Protein AF-A0A961I7I6-F1 (afdb_monomer)

Structure (mmCIF, N/CA/C/O backbone):
data_AF-A0A961I7I6-F1
#
_entry.id   AF-A0A961I7I6-F1
#
loop_
_atom_site.group_PDB
_atom_site.id
_atom_site.type_symbol
_atom_site.label_atom_id
_atom_site.label_alt_id
_atom_site.label_comp_id
_atom_site.label_asym_id
_atom_site.label_entity_id
_atom_site.label_seq_id
_atom_site.pdbx_PDB_ins_code
_atom_site.Cartn_x
_atom_site.Cartn_y
_atom_site.Cartn_z
_atom_site.occupancy
_atom_site.B_iso_or_equiv
_atom_site.auth_seq_id
_atom_site.auth_comp_id
_atom_site.auth_asym_id
_atom_site.auth_atom_id
_atom_site.pdbx_PDB_model_num
ATOM 1 N N . MET A 1 1 ? -25.623 10.844 -3.220 1.00 76.62 1 MET A N 1
ATOM 2 C CA . MET A 1 1 ? -25.741 10.276 -4.584 1.00 76.62 1 MET A CA 1
ATOM 3 C C . MET A 1 1 ? -25.526 8.757 -4.630 1.00 76.62 1 MET A C 1
ATOM 5 O O . MET A 1 1 ? -26.454 8.075 -5.029 1.00 76.62 1 MET A O 1
ATOM 9 N N . LEU A 1 2 ? -24.384 8.179 -4.212 1.00 89.00 2 LEU A N 1
ATOM 10 C CA . LEU A 1 2 ? -24.205 6.704 -4.223 1.00 89.00 2 LEU A CA 1
ATOM 11 C C . LEU A 1 2 ? -24.887 5.985 -3.047 1.00 89.00 2 LEU A C 1
ATOM 13 O O . LEU A 1 2 ? -25.567 4.980 -3.246 1.00 89.00 2 LEU A O 1
ATOM 17 N N . ARG A 1 3 ? -24.748 6.526 -1.831 1.00 86.62 3 ARG A N 1
ATOM 18 C CA . ARG A 1 3 ? -25.388 5.972 -0.628 1.00 86.62 3 ARG A CA 1
ATOM 19 C C . ARG A 1 3 ? -26.912 5.931 -0.752 1.00 86.62 3 ARG A C 1
ATOM 21 O O . ARG A 1 3 ? -27.519 4.919 -0.426 1.00 86.62 3 ARG A O 1
ATOM 28 N N . ASP A 1 4 ? -27.501 6.992 -1.300 1.00 92.12 4 ASP A N 1
ATOM 29 C CA . ASP A 1 4 ? -28.951 7.096 -1.533 1.00 92.12 4 ASP A CA 1
ATOM 30 C C . ASP A 1 4 ? -29.439 6.081 -2.580 1.00 92.12 4 ASP A C 1
ATOM 32 O O . ASP A 1 4 ? -30.571 5.616 -2.519 1.00 92.12 4 ASP A O 1
ATOM 36 N N . ALA A 1 5 ? -28.561 5.671 -3.503 1.00 93.12 5 ALA A N 1
ATOM 37 C CA . ALA A 1 5 ? -28.814 4.608 -4.475 1.00 93.12 5 ALA A CA 1
ATOM 38 C C . ALA A 1 5 ? -28.546 3.188 -3.921 1.00 93.12 5 ALA A C 1
ATOM 40 O O . ALA A 1 5 ? -28.560 2.215 -4.680 1.00 93.12 5 ALA A O 1
ATOM 41 N N . GLY A 1 6 ? -28.288 3.056 -2.613 1.00 93.19 6 GLY A N 1
ATOM 42 C CA . GLY A 1 6 ? -28.083 1.780 -1.920 1.00 93.19 6 GLY A CA 1
ATOM 43 C C . GLY A 1 6 ? -26.658 1.227 -1.986 1.00 93.19 6 GLY A C 1
ATOM 44 O O . GLY A 1 6 ? -26.442 0.069 -1.637 1.00 93.19 6 GLY A O 1
ATOM 45 N N . TYR A 1 7 ? -25.682 2.015 -2.440 1.00 93.62 7 TYR A N 1
ATOM 46 C CA . TYR A 1 7 ? -24.281 1.602 -2.454 1.00 93.62 7 TYR A CA 1
ATOM 47 C C . TYR A 1 7 ? -23.595 1.899 -1.118 1.00 93.62 7 TYR A C 1
ATOM 49 O O . TYR A 1 7 ? -23.633 3.018 -0.605 1.00 93.62 7 TYR A O 1
ATOM 57 N N . LEU A 1 8 ? -22.922 0.888 -0.580 1.00 90.69 8 LEU A N 1
ATOM 58 C CA . LEU A 1 8 ? -22.252 0.896 0.710 1.00 90.69 8 LEU A CA 1
ATOM 59 C C . LEU A 1 8 ? -20.732 0.954 0.521 1.00 90.69 8 LEU A C 1
ATOM 61 O O . LEU A 1 8 ? -20.160 0.223 -0.294 1.00 90.69 8 LEU A O 1
ATOM 65 N N . ALA A 1 9 ? -20.080 1.804 1.310 1.00 89.69 9 ALA A N 1
ATOM 66 C CA . ALA A 1 9 ? -18.630 1.857 1.448 1.00 89.69 9 ALA A CA 1
ATOM 67 C C . ALA A 1 9 ? -18.260 2.450 2.821 1.00 89.69 9 ALA A C 1
ATOM 69 O O . ALA A 1 9 ? -18.831 3.475 3.207 1.00 89.69 9 ALA A O 1
ATOM 70 N N . PRO A 1 10 ? -17.324 1.837 3.567 1.00 86.69 10 PRO A N 1
ATOM 71 C CA . PRO A 1 10 ? -16.702 2.474 4.723 1.00 86.69 10 PRO A CA 1
ATOM 72 C C . PRO A 1 10 ? -15.949 3.763 4.339 1.00 86.69 10 PRO A C 1
ATOM 74 O O . PRO A 1 10 ? -15.548 3.910 3.181 1.00 86.69 10 PRO A O 1
ATOM 77 N N . PRO A 1 11 ? -15.704 4.681 5.294 1.00 87.88 11 PRO A N 1
ATOM 78 C CA . PRO A 1 11 ? -14.885 5.868 5.055 1.00 87.88 11 PRO A CA 1
ATOM 79 C C . PRO A 1 11 ? -13.514 5.540 4.447 1.00 87.88 11 PRO A C 1
ATOM 81 O O . PRO A 1 11 ? -12.863 4.573 4.838 1.00 87.88 11 PRO A O 1
ATOM 84 N N . GLY A 1 12 ? -13.082 6.354 3.480 1.00 85.25 12 GLY A N 1
ATOM 85 C CA . GLY A 1 12 ? -11.781 6.227 2.811 1.00 85.25 12 GLY A CA 1
ATOM 86 C C . GLY A 1 12 ? -11.685 5.117 1.760 1.00 85.25 12 GLY A C 1
ATOM 87 O O . GLY A 1 12 ? -10.718 5.083 1.008 1.00 85.25 12 GLY A O 1
ATOM 88 N N . LYS A 1 13 ? -12.689 4.240 1.649 1.00 88.56 13 LYS A N 1
ATOM 89 C CA . LYS A 1 13 ? -12.759 3.245 0.578 1.00 88.56 13 LYS A CA 1
ATOM 90 C C . LYS A 1 13 ? -13.167 3.911 -0.741 1.00 88.56 13 LYS A C 1
ATOM 92 O O . LYS A 1 13 ? -14.112 4.696 -0.785 1.00 88.56 13 LYS A O 1
ATOM 97 N N . ASN A 1 14 ? -12.489 3.559 -1.830 1.00 84.06 14 ASN A N 1
ATOM 98 C CA . ASN A 1 14 ? -12.753 4.101 -3.171 1.00 84.06 14 ASN A CA 1
ATOM 99 C C . ASN A 1 14 ? -13.699 3.230 -4.024 1.00 84.06 14 ASN A C 1
ATOM 101 O O . ASN A 1 14 ? -14.028 3.594 -5.151 1.00 84.06 14 ASN A O 1
ATOM 105 N N . THR A 1 15 ? -14.147 2.093 -3.493 1.00 89.06 15 THR A N 1
ATOM 106 C CA . THR A 1 15 ? -15.037 1.132 -4.155 1.00 89.06 15 THR A CA 1
ATOM 107 C C . THR A 1 15 ? -16.322 0.905 -3.366 1.00 89.06 15 THR A C 1
ATOM 109 O O . THR A 1 15 ? -16.350 0.961 -2.135 1.00 89.06 15 THR A O 1
ATOM 112 N N . TYR A 1 16 ? -17.410 0.636 -4.086 1.00 91.06 16 TYR A N 1
ATOM 113 C CA . TYR A 1 16 ? -18.763 0.613 -3.541 1.00 91.06 16 TYR A CA 1
ATOM 114 C C . TY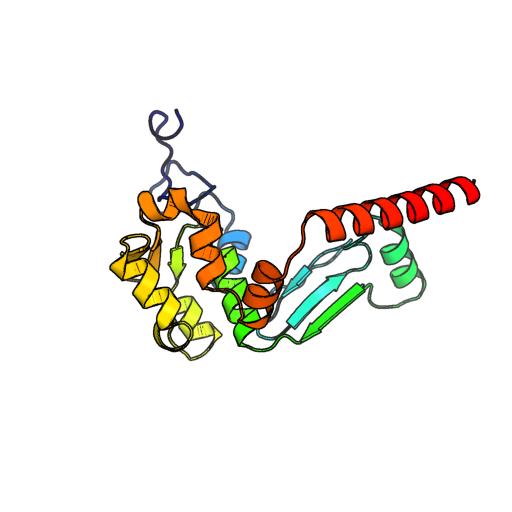R A 1 16 ? -19.498 -0.654 -3.970 1.00 91.06 16 TYR A C 1
ATOM 116 O O . TYR A 1 16 ? -19.406 -1.063 -5.124 1.00 91.06 16 TYR A O 1
ATOM 124 N N . ALA A 1 17 ? -20.279 -1.239 -3.066 1.00 92.69 17 ALA A N 1
ATOM 125 C CA . ALA A 1 17 ? -21.105 -2.407 -3.361 1.00 92.69 17 ALA A CA 1
ATOM 126 C C . ALA A 1 17 ? -22.482 -2.274 -2.707 1.00 92.69 17 ALA A C 1
ATOM 128 O O . ALA A 1 17 ? -22.619 -1.636 -1.669 1.00 92.69 17 ALA A O 1
ATOM 129 N N . ARG A 1 18 ? -23.519 -2.874 -3.300 1.00 93.50 18 ARG A N 1
ATOM 130 C CA . ARG A 1 18 ? -24.865 -2.891 -2.693 1.00 93.50 18 ARG A CA 1
ATOM 131 C C . ARG A 1 18 ? -25.002 -3.944 -1.596 1.00 93.50 18 ARG A C 1
ATOM 133 O O . ARG A 1 18 ? -25.802 -3.786 -0.681 1.00 93.50 18 ARG A O 1
ATOM 140 N N . ARG A 1 19 ? -24.246 -5.039 -1.707 1.00 92.12 19 ARG A N 1
ATOM 141 C CA . ARG A 1 19 ? -24.309 -6.161 -0.772 1.00 92.12 19 ARG A CA 1
ATOM 142 C C . ARG A 1 19 ? -23.445 -5.866 0.463 1.00 92.12 19 ARG A C 1
ATOM 144 O O . ARG A 1 19 ? -22.266 -5.552 0.304 1.00 92.12 19 ARG A O 1
ATOM 151 N N . PRO A 1 20 ? -23.980 -5.999 1.688 1.00 87.00 20 PRO A N 1
ATOM 152 C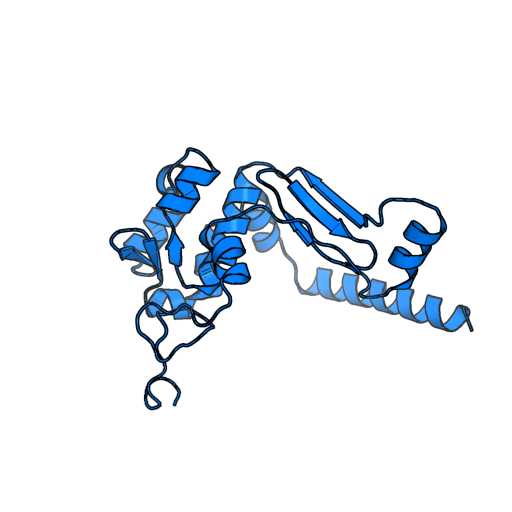 CA . PRO A 1 20 ? -23.170 -5.932 2.900 1.00 87.00 20 PRO A CA 1
ATOM 153 C C . PRO A 1 20 ? -22.038 -6.968 2.883 1.00 87.00 20 PRO A C 1
ATOM 155 O O . PRO A 1 20 ? -22.251 -8.114 2.490 1.00 87.00 20 PRO A O 1
ATOM 158 N N . GLY A 1 21 ? -20.837 -6.560 3.297 1.00 83.38 21 GLY A N 1
ATOM 159 C CA . GLY A 1 21 ? -19.638 -7.410 3.305 1.00 83.38 21 GLY A CA 1
ATOM 160 C C . GLY A 1 21 ? -18.940 -7.561 1.949 1.00 83.38 21 GLY A C 1
ATOM 161 O O . GLY A 1 21 ? -17.813 -8.045 1.904 1.00 83.38 21 GLY A O 1
ATOM 162 N N . ASP A 1 22 ? -19.558 -7.111 0.855 1.00 88.81 22 ASP A N 1
ATOM 163 C CA . ASP A 1 22 ? -18.922 -7.103 -0.458 1.00 88.81 22 ASP A CA 1
ATOM 164 C C . ASP A 1 22 ? -17.919 -5.948 -0.551 1.00 88.81 22 ASP A C 1
ATOM 166 O O . ASP A 1 22 ? -18.186 -4.785 -0.212 1.00 88.81 22 ASP A O 1
ATOM 170 N N . SER A 1 23 ? -16.718 -6.285 -0.999 1.00 87.12 23 SER A N 1
ATOM 171 C CA . SER A 1 23 ? -15.645 -5.325 -1.114 1.00 87.12 23 SER A CA 1
ATOM 172 C C . SER A 1 23 ? -15.774 -4.422 -2.342 1.00 87.12 23 SER A C 1
ATOM 174 O O . SER A 1 23 ? -15.091 -3.406 -2.394 1.00 87.12 23 SER A O 1
ATOM 176 N N . GLY A 1 24 ? -16.679 -4.691 -3.285 1.00 90.12 24 GLY A N 1
ATOM 177 C CA . GLY A 1 24 ? -16.792 -3.921 -4.527 1.00 90.12 24 GLY A CA 1
ATOM 178 C C . GLY A 1 24 ? -15.546 -4.050 -5.407 1.00 90.12 24 GLY A C 1
ATOM 179 O O . GLY A 1 24 ? -15.301 -3.204 -6.265 1.00 90.12 24 GLY A O 1
ATOM 180 N N . THR A 1 25 ? -14.742 -5.088 -5.166 1.00 90.94 25 THR A N 1
ATOM 181 C CA . THR A 1 25 ? -13.529 -5.427 -5.910 1.00 90.94 25 THR A CA 1
ATOM 182 C C . THR A 1 25 ? -13.539 -6.911 -6.252 1.00 90.94 25 THR A C 1
ATOM 184 O O . THR A 1 25 ? -14.273 -7.688 -5.646 1.00 90.94 25 THR A O 1
ATOM 187 N N . SER A 1 26 ? -12.723 -7.320 -7.222 1.00 90.19 26 SER A N 1
ATOM 188 C CA . SER A 1 26 ? -12.515 -8.744 -7.478 1.00 90.19 26 SER A CA 1
ATOM 189 C C . SER A 1 26 ? -11.736 -9.403 -6.338 1.00 90.19 26 SER A C 1
ATOM 191 O O . SER A 1 26 ? -10.893 -8.767 -5.697 1.00 90.19 26 SER A O 1
ATOM 193 N N . ASP A 1 27 ? -11.924 -10.712 -6.165 1.00 89.12 27 ASP A N 1
ATOM 194 C CA . ASP A 1 27 ? -11.153 -11.529 -5.218 1.00 89.12 27 ASP A CA 1
ATOM 195 C C . ASP A 1 27 ? -9.639 -11.355 -5.383 1.00 89.12 27 ASP A C 1
ATOM 197 O O . ASP A 1 27 ? -8.894 -11.370 -4.403 1.00 89.12 27 ASP A O 1
ATOM 201 N N . TYR A 1 28 ? -9.176 -11.159 -6.623 1.00 89.56 28 TYR A N 1
ATOM 202 C CA . TYR A 1 2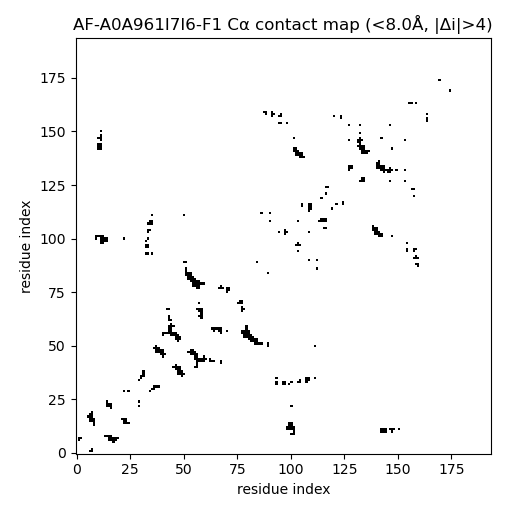8 ? -7.775 -10.872 -6.918 1.00 89.56 28 TYR A CA 1
ATOM 203 C C . TYR A 1 28 ? -7.292 -9.604 -6.204 1.00 89.56 28 TYR A C 1
ATOM 205 O O . TYR A 1 28 ? -6.273 -9.644 -5.512 1.00 89.56 28 TYR A O 1
ATOM 213 N N . ILE A 1 29 ? -8.017 -8.490 -6.348 1.00 88.81 29 ILE A N 1
ATOM 214 C CA . ILE A 1 29 ? -7.645 -7.218 -5.718 1.00 88.81 29 ILE A CA 1
ATOM 215 C C . ILE A 1 29 ? -7.716 -7.353 -4.203 1.00 88.81 29 ILE A C 1
ATOM 217 O O . ILE A 1 29 ? -6.772 -6.965 -3.519 1.00 88.81 29 ILE A O 1
ATOM 221 N N . GLN A 1 30 ? -8.775 -7.972 -3.685 1.00 90.38 30 GLN A N 1
ATOM 222 C CA . GLN A 1 30 ? -8.934 -8.160 -2.251 1.00 90.38 30 GLN A CA 1
ATOM 223 C C . GLN A 1 30 ? -7.789 -8.979 -1.638 1.00 90.38 30 GLN A C 1
ATOM 225 O O . GLN A 1 30 ? -7.154 -8.533 -0.682 1.00 90.38 30 GLN A O 1
ATOM 230 N N . ARG A 1 31 ? -7.452 -10.140 -2.215 1.00 91.19 31 ARG A N 1
ATOM 231 C CA . ARG A 1 31 ? -6.358 -10.996 -1.722 1.00 91.19 31 ARG A CA 1
ATOM 232 C C . ARG A 1 31 ? -4.994 -10.323 -1.857 1.00 91.19 31 ARG A C 1
ATOM 234 O O . ARG A 1 31 ? -4.199 -10.329 -0.919 1.00 91.19 31 ARG A O 1
ATOM 241 N N . ARG A 1 32 ? -4.720 -9.691 -2.999 1.00 89.31 32 ARG A N 1
ATOM 242 C CA . ARG A 1 32 ? -3.452 -8.988 -3.230 1.00 89.31 32 ARG A CA 1
ATOM 243 C C . ARG A 1 32 ? -3.243 -7.845 -2.238 1.00 89.31 32 ARG A C 1
ATOM 245 O O . ARG A 1 32 ? -2.136 -7.674 -1.738 1.00 89.31 32 ARG A O 1
ATOM 252 N N . VAL A 1 33 ? -4.279 -7.042 -2.013 1.00 89.50 33 VAL A N 1
ATOM 253 C CA . VAL A 1 33 ? -4.166 -5.766 -1.303 1.00 89.50 33 VAL A CA 1
ATOM 254 C C . VAL A 1 33 ? -4.377 -5.926 0.199 1.00 89.50 33 VAL A C 1
ATOM 256 O O . VAL A 1 33 ? -3.534 -5.468 0.959 1.00 89.50 33 VAL A O 1
ATOM 259 N N . GLN A 1 34 ? -5.448 -6.600 0.632 1.00 87.38 34 GLN A N 1
ATOM 260 C CA . GLN A 1 34 ? -5.721 -6.789 2.063 1.00 87.38 34 GLN A CA 1
ATOM 261 C C . GLN A 1 34 ? -4.897 -7.925 2.662 1.00 87.38 34 GLN A C 1
ATOM 263 O O . GLN A 1 34 ? -4.394 -7.801 3.772 1.00 87.38 34 GLN A O 1
ATOM 268 N N . LYS A 1 35 ? -4.755 -9.043 1.938 1.00 90.25 35 LYS A N 1
ATOM 269 C CA . LYS A 1 35 ? -4.054 -10.235 2.447 1.00 90.25 35 LYS A CA 1
ATOM 270 C C . LYS A 1 35 ? -2.576 -10.279 2.069 1.00 90.25 35 LYS A C 1
ATOM 272 O O . LYS A 1 35 ? -1.875 -11.215 2.437 1.00 90.25 35 LYS A O 1
ATOM 277 N N . GLY A 1 36 ? -2.091 -9.298 1.303 1.00 88.94 36 GLY A N 1
ATOM 278 C CA . GLY A 1 36 ? -0.695 -9.231 0.875 1.00 88.94 36 GLY A CA 1
ATOM 279 C C . GLY A 1 36 ? -0.224 -10.480 0.121 1.00 88.94 36 GLY A C 1
ATOM 280 O O . GLY A 1 36 ? 0.965 -10.809 0.185 1.00 88.94 36 GLY A O 1
ATOM 281 N N . THR A 1 37 ? -1.135 -11.196 -0.549 1.00 91.56 37 THR A N 1
ATOM 282 C CA . THR A 1 37 ? -0.834 -12.465 -1.223 1.00 91.56 37 THR A CA 1
ATOM 283 C C . THR A 1 37 ? 0.176 -12.253 -2.351 1.00 91.56 37 THR A C 1
ATOM 285 O O . THR A 1 37 ? 0.060 -11.309 -3.136 1.00 91.56 37 THR A O 1
ATOM 288 N N . ALA A 1 38 ? 1.179 -13.131 -2.431 1.00 91.56 38 ALA A N 1
ATOM 289 C CA . ALA A 1 38 ? 2.167 -13.108 -3.504 1.00 91.56 38 ALA A CA 1
ATOM 290 C C . ALA A 1 38 ? 1.521 -13.432 -4.861 1.00 91.56 38 ALA A C 1
ATOM 292 O O . ALA A 1 38 ? 0.591 -14.235 -4.938 1.00 91.56 38 ALA A O 1
ATOM 293 N N . TYR A 1 39 ? 2.018 -12.818 -5.933 1.00 93.25 39 TYR A N 1
ATOM 294 C CA . TYR A 1 39 ? 1.533 -13.064 -7.289 1.00 93.25 39 TYR A CA 1
ATOM 295 C C . TYR A 1 39 ? 2.623 -12.803 -8.333 1.00 93.25 39 TYR A C 1
ATOM 297 O O . TYR A 1 39 ? 3.500 -11.956 -8.143 1.00 93.25 39 TYR A O 1
ATOM 305 N N . LEU A 1 40 ? 2.529 -13.529 -9.447 1.00 94.44 40 LEU A N 1
ATOM 306 C CA . LEU A 1 40 ? 3.377 -13.380 -10.625 1.00 94.44 40 LEU A CA 1
ATOM 307 C C . LEU A 1 40 ? 2.653 -12.525 -11.668 1.00 94.44 40 LEU A C 1
ATOM 309 O O . LEU A 1 40 ? 1.530 -12.844 -12.058 1.00 94.44 40 LEU A O 1
ATOM 313 N N . GLY A 1 41 ? 3.297 -11.450 -12.117 1.00 94.38 41 GLY A N 1
ATOM 314 C CA . GLY A 1 41 ? 2.815 -10.624 -13.219 1.00 94.38 41 GLY A CA 1
ATOM 315 C C . GLY A 1 41 ? 3.464 -11.023 -14.535 1.00 94.38 41 GLY A C 1
ATOM 316 O O . GLY A 1 41 ? 4.688 -11.065 -14.646 1.00 94.38 41 GLY A O 1
ATOM 317 N N . THR A 1 42 ? 2.648 -11.267 -15.554 1.00 94.31 42 THR A N 1
ATOM 318 C CA . THR A 1 42 ? 3.099 -11.579 -16.915 1.00 94.31 42 THR A CA 1
ATOM 319 C C . THR A 1 42 ? 2.613 -10.513 -17.894 1.00 94.31 42 THR A C 1
ATOM 321 O O . THR A 1 42 ? 1.622 -9.828 -17.647 1.00 94.31 42 THR A O 1
ATOM 324 N N . GLY A 1 43 ? 3.336 -10.348 -19.002 1.00 95.00 43 GLY A N 1
ATOM 325 C CA . GLY A 1 43 ? 3.059 -9.311 -19.994 1.00 95.00 43 GLY A CA 1
ATOM 326 C C . GLY A 1 43 ? 3.741 -7.970 -19.712 1.00 95.00 43 GLY A C 1
ATOM 327 O O . GLY A 1 43 ? 4.475 -7.807 -18.730 1.00 95.00 43 GLY A O 1
ATOM 328 N N . LEU A 1 44 ? 3.499 -7.030 -20.627 1.00 95.06 44 LEU A N 1
ATOM 329 C CA . LEU A 1 44 ? 4.079 -5.688 -20.663 1.00 95.06 44 LEU A CA 1
ATOM 330 C C . LEU A 1 44 ? 3.909 -4.956 -19.329 1.00 95.06 44 LEU A C 1
ATOM 332 O O . LEU A 1 44 ? 2.788 -4.719 -18.882 1.00 95.06 44 LEU A O 1
ATOM 336 N N . GLY A 1 45 ? 5.027 -4.572 -18.713 1.00 95.38 45 GLY A N 1
ATOM 337 C CA . GLY A 1 45 ? 5.041 -3.739 -17.513 1.00 95.38 45 GLY A CA 1
ATOM 338 C C . GLY A 1 45 ? 4.375 -4.345 -16.275 1.00 95.38 45 GLY A C 1
ATOM 339 O O . GLY A 1 45 ? 4.146 -3.633 -15.294 1.00 95.38 45 GLY A O 1
ATOM 340 N N . ALA A 1 46 ? 4.033 -5.635 -16.306 1.00 95.88 46 ALA A N 1
ATOM 341 C CA . ALA A 1 46 ? 3.348 -6.292 -15.207 1.00 95.88 46 ALA A CA 1
ATOM 342 C C . ALA A 1 46 ? 4.227 -6.341 -13.950 1.00 95.88 46 ALA A C 1
ATOM 344 O O . ALA A 1 46 ? 5.439 -6.536 -14.022 1.00 95.88 46 ALA A O 1
ATOM 345 N N . GLN A 1 47 ? 3.598 -6.169 -12.787 1.00 94.69 47 GLN A N 1
ATOM 346 C CA . GLN A 1 47 ? 4.270 -6.268 -11.494 1.00 94.69 47 GLN A CA 1
ATOM 347 C C . GLN A 1 47 ? 4.240 -7.710 -10.991 1.00 94.69 47 GLN A C 1
ATOM 349 O O . GLN A 1 47 ? 3.197 -8.353 -11.025 1.00 94.69 47 GLN A O 1
ATOM 354 N N . THR A 1 48 ? 5.345 -8.163 -10.418 1.00 94.69 48 THR A N 1
ATOM 355 C CA . THR A 1 48 ? 5.416 -9.345 -9.557 1.00 94.69 48 THR A CA 1
ATOM 356 C C . THR A 1 48 ? 5.636 -8.897 -8.116 1.00 94.69 48 THR A C 1
ATOM 358 O O . THR A 1 48 ? 6.373 -7.944 -7.853 1.00 94.69 48 THR A O 1
ATOM 361 N N . TYR A 1 49 ? 4.983 -9.563 -7.167 1.00 92.38 49 TYR A N 1
ATOM 362 C CA . TYR A 1 49 ? 5.072 -9.245 -5.743 1.00 92.38 49 TYR A CA 1
ATOM 363 C C . TYR A 1 49 ? 5.240 -10.516 -4.923 1.00 92.38 49 TYR A C 1
ATOM 365 O O . TYR A 1 49 ? 4.462 -11.459 -5.067 1.00 92.38 49 TYR A O 1
ATOM 373 N N . SER A 1 50 ? 6.219 -10.516 -4.024 1.00 90.50 50 SER A N 1
ATOM 374 C CA . SER A 1 50 ? 6.440 -11.591 -3.061 1.00 90.50 50 SER A CA 1
ATOM 375 C C . SER A 1 50 ? 6.430 -11.056 -1.622 1.00 90.50 50 SER A C 1
ATOM 377 O O . SER A 1 50 ? 6.009 -9.930 -1.351 1.00 90.50 50 SER A O 1
ATOM 379 N N . HIS A 1 51 ? 6.879 -11.872 -0.670 1.00 85.31 51 HIS A N 1
ATOM 380 C CA . HIS A 1 51 ? 7.049 -11.452 0.722 1.00 85.31 51 HIS A CA 1
ATOM 381 C C . HIS A 1 51 ? 8.204 -10.463 0.909 1.00 85.31 51 HIS A C 1
ATOM 383 O O . HIS A 1 51 ? 8.149 -9.642 1.820 1.00 85.31 51 HIS A O 1
ATOM 389 N N . THR A 1 52 ? 9.211 -10.499 0.034 1.00 87.06 52 THR A N 1
ATOM 390 C CA . THR A 1 52 ? 10.453 -9.723 0.190 1.00 87.06 52 THR A CA 1
ATOM 391 C C . THR A 1 52 ? 10.882 -8.986 -1.078 1.00 87.06 52 THR A C 1
ATOM 393 O O . THR A 1 52 ? 11.859 -8.238 -1.054 1.00 87.06 52 THR A O 1
ATOM 396 N N . THR A 1 53 ? 10.173 -9.177 -2.193 1.00 92.69 53 THR A N 1
ATOM 397 C CA . THR A 1 53 ? 10.550 -8.601 -3.486 1.00 92.69 53 THR A CA 1
ATOM 398 C C . THR A 1 53 ? 9.383 -7.974 -4.236 1.00 92.69 53 THR A C 1
ATOM 400 O O . THR A 1 53 ? 8.222 -8.380 -4.113 1.00 92.69 53 THR A O 1
ATOM 403 N N . ILE A 1 54 ? 9.720 -6.975 -5.047 1.00 94.06 54 ILE A N 1
ATOM 404 C CA . ILE A 1 54 ? 8.852 -6.391 -6.068 1.00 94.06 54 ILE A CA 1
ATOM 405 C C . ILE A 1 54 ? 9.638 -6.407 -7.368 1.00 94.06 54 ILE A C 1
ATOM 407 O O . ILE A 1 54 ? 10.768 -5.930 -7.399 1.00 94.06 54 ILE A O 1
ATOM 411 N N . ALA A 1 55 ? 9.032 -6.912 -8.430 1.00 95.62 55 ALA A N 1
ATOM 412 C CA . ALA A 1 55 ? 9.601 -6.855 -9.765 1.00 95.62 55 ALA A CA 1
ATOM 413 C C . ALA A 1 55 ? 8.624 -6.214 -10.742 1.00 95.62 55 ALA A C 1
ATOM 415 O O . ALA A 1 55 ? 7.410 -6.278 -10.541 1.00 95.62 55 ALA A O 1
ATOM 416 N N . TYR A 1 56 ? 9.161 -5.616 -11.795 1.00 97.12 56 TYR A N 1
ATOM 417 C CA . TYR A 1 56 ? 8.389 -5.098 -12.913 1.00 97.12 56 TYR A CA 1
ATOM 418 C C . TYR A 1 56 ? 8.970 -5.617 -14.215 1.00 97.12 56 TYR A C 1
ATOM 420 O O . TYR A 1 56 ? 10.181 -5.564 -14.429 1.00 97.12 56 TYR A O 1
ATOM 428 N N . ASN A 1 57 ? 8.093 -6.096 -15.088 1.00 97.62 57 ASN A N 1
ATOM 429 C CA . ASN A 1 57 ? 8.494 -6.523 -16.414 1.00 97.62 57 ASN A CA 1
ATOM 430 C C . ASN A 1 57 ? 8.887 -5.324 -17.282 1.00 97.62 57 ASN A C 1
ATOM 432 O O . ASN A 1 57 ? 8.479 -4.185 -17.030 1.00 97.62 57 ASN A O 1
ATOM 436 N N . ASP A 1 58 ? 9.647 -5.604 -18.336 1.00 97.69 58 ASP A N 1
ATOM 437 C CA . ASP A 1 58 ? 10.023 -4.618 -19.350 1.00 97.69 58 ASP A CA 1
ATOM 438 C C . ASP A 1 58 ? 8.831 -3.782 -19.837 1.00 97.69 58 ASP A C 1
ATOM 440 O O . ASP A 1 58 ? 7.723 -4.295 -20.020 1.00 97.69 58 ASP A O 1
ATOM 444 N N . GLY A 1 59 ? 9.080 -2.484 -20.040 1.00 93.56 59 GLY A N 1
ATOM 445 C CA . GLY A 1 59 ? 8.086 -1.505 -20.486 1.00 93.56 59 GLY A CA 1
ATOM 446 C C . GLY A 1 59 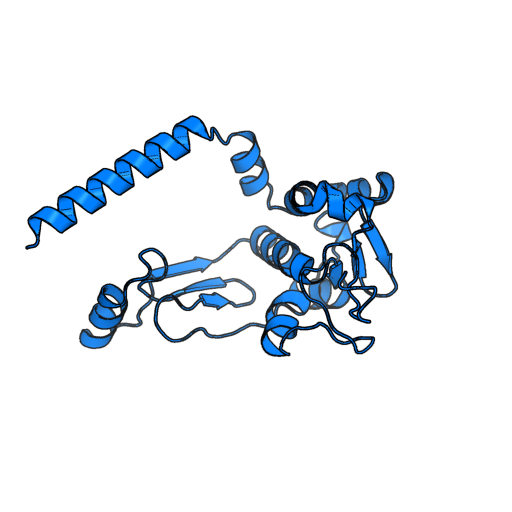? 7.218 -0.920 -19.365 1.00 93.56 59 GLY A C 1
ATOM 447 O O . GLY A 1 59 ? 6.333 -0.110 -19.636 1.00 93.56 59 GLY A O 1
ATOM 448 N N . ALA A 1 60 ? 7.478 -1.260 -18.096 1.00 92.19 60 ALA A N 1
ATOM 449 C CA . ALA A 1 60 ? 6.763 -0.688 -16.955 1.00 92.19 60 ALA A CA 1
ATOM 450 C C . ALA A 1 60 ? 6.950 0.829 -16.820 1.00 92.19 60 ALA A C 1
ATOM 452 O O . ALA A 1 60 ? 5.978 1.519 -16.504 1.00 92.19 60 ALA A O 1
ATOM 453 N N . ALA A 1 61 ? 8.161 1.348 -17.051 1.00 89.19 61 ALA A N 1
ATOM 454 C CA . ALA A 1 61 ? 8.434 2.784 -16.946 1.00 89.19 61 ALA A CA 1
ATOM 455 C C . ALA A 1 61 ? 7.906 3.548 -18.168 1.00 89.19 61 ALA A C 1
ATOM 457 O O . ALA A 1 61 ? 7.138 4.493 -18.019 1.00 89.19 61 ALA A O 1
ATOM 458 N N . GLY A 1 62 ? 8.275 3.099 -19.371 1.00 87.88 62 GLY A N 1
ATOM 459 C CA . GLY A 1 62 ? 7.929 3.777 -20.624 1.00 87.88 62 GLY A CA 1
ATOM 460 C C . GLY A 1 62 ? 6.504 3.534 -21.123 1.00 87.88 62 GLY A C 1
ATOM 461 O O . GLY A 1 62 ? 6.055 4.250 -22.006 1.00 87.88 62 GLY A O 1
ATOM 462 N N . LYS A 1 63 ? 5.790 2.539 -20.577 1.00 90.50 63 LYS A N 1
ATOM 463 C CA . LYS A 1 63 ? 4.472 2.082 -21.061 1.00 90.50 63 LYS A CA 1
ATOM 464 C C . LYS A 1 63 ? 4.480 1.643 -22.535 1.00 90.50 63 LYS A C 1
ATOM 466 O O . LYS A 1 63 ? 3.464 1.739 -23.215 1.00 90.50 63 LYS A O 1
ATOM 471 N N . THR A 1 64 ? 5.612 1.124 -23.008 1.00 92.62 64 THR A N 1
ATOM 472 C CA . THR A 1 64 ? 5.860 0.735 -24.407 1.00 92.62 64 THR A CA 1
ATOM 473 C C . THR A 1 64 ? 6.269 -0.733 -24.524 1.00 92.62 64 THR A C 1
ATOM 475 O O . THR A 1 64 ? 6.953 -1.270 -23.652 1.00 92.62 64 THR A O 1
ATOM 478 N N . ILE A 1 65 ? 5.840 -1.405 -25.598 1.00 95.81 65 ILE A N 1
ATOM 479 C CA . ILE A 1 65 ? 5.989 -2.861 -25.791 1.00 95.81 65 ILE A CA 1
ATOM 480 C C . ILE A 1 65 ? 7.387 -3.256 -26.298 1.00 95.81 65 ILE A C 1
ATOM 482 O O . ILE A 1 65 ? 7.807 -4.406 -26.161 1.00 95.81 65 ILE A O 1
ATOM 486 N N . GLU A 1 66 ? 8.127 -2.314 -26.877 1.00 95.88 66 GLU A N 1
ATOM 487 C CA . GLU A 1 66 ? 9.395 -2.530 -27.572 1.00 95.88 66 GLU A CA 1
ATOM 488 C C . GLU A 1 66 ? 10.478 -3.134 -26.663 1.00 95.88 66 GLU A C 1
ATOM 490 O O . GLU A 1 66 ? 11.088 -4.127 -27.073 1.00 95.88 66 GLU A O 1
ATOM 495 N N . PRO A 1 67 ? 10.720 -2.645 -25.425 1.00 95.38 67 PRO A N 1
ATOM 496 C CA . PRO A 1 67 ? 11.677 -3.276 -24.517 1.00 95.38 67 PRO A CA 1
ATOM 497 C C . PRO A 1 67 ? 11.301 -4.727 -24.199 1.00 95.38 67 PRO A C 1
ATOM 499 O O . PRO A 1 67 ? 12.157 -5.605 -24.257 1.00 95.38 67 PRO A O 1
ATOM 502 N N . TYR A 1 68 ? 10.010 -4.985 -23.971 1.00 96.50 68 TYR A N 1
ATOM 503 C CA . TYR A 1 68 ? 9.489 -6.314 -23.659 1.00 96.50 68 TYR A CA 1
ATOM 504 C C . TYR A 1 68 ? 9.714 -7.289 -24.820 1.00 96.50 68 TYR A C 1
ATOM 506 O O . TYR A 1 68 ? 10.256 -8.378 -24.628 1.00 96.50 68 TYR A O 1
ATOM 514 N N . ARG A 1 69 ? 9.392 -6.872 -26.053 1.00 97.00 69 ARG A N 1
ATOM 515 C CA . ARG A 1 69 ? 9.645 -7.670 -27.267 1.00 97.00 69 ARG A CA 1
ATOM 516 C C . ARG A 1 69 ? 11.130 -7.914 -27.502 1.00 97.00 69 ARG A C 1
ATOM 518 O O . ARG A 1 69 ? 11.490 -9.018 -27.892 1.00 97.00 69 ARG A O 1
ATOM 525 N N . ARG A 1 70 ? 11.998 -6.925 -27.254 1.00 96.88 70 ARG A N 1
ATOM 526 C CA . ARG A 1 70 ? 13.456 -7.104 -27.386 1.00 96.88 70 ARG A CA 1
ATOM 527 C C . ARG A 1 70 ? 14.001 -8.167 -26.439 1.00 96.88 70 ARG A C 1
ATOM 529 O O . ARG A 1 70 ? 14.896 -8.903 -26.840 1.00 96.88 70 ARG A O 1
ATOM 536 N N . SER A 1 71 ? 13.501 -8.237 -25.208 1.00 97.19 71 SER A N 1
ATOM 537 C CA . SER A 1 71 ? 13.911 -9.279 -24.262 1.00 97.19 71 SER A CA 1
ATOM 538 C C . SER A 1 71 ? 13.419 -10.656 -24.697 1.00 97.19 71 SER A C 1
ATOM 540 O O . SER A 1 71 ? 14.226 -11.580 -24.749 1.00 97.19 71 SER A O 1
ATOM 542 N N . LEU A 1 72 ? 12.156 -10.771 -25.124 1.00 96.00 72 LEU A N 1
ATOM 543 C CA . LEU A 1 72 ? 11.612 -12.032 -25.643 1.00 96.00 72 LEU A CA 1
ATOM 544 C C . LEU A 1 72 ? 12.350 -12.534 -26.889 1.00 96.00 72 LEU A C 1
ATOM 546 O O . LEU A 1 72 ? 12.749 -13.688 -26.931 1.00 96.00 72 LEU A O 1
ATOM 550 N N . ASN A 1 73 ? 12.580 -11.666 -27.879 1.00 97.81 73 ASN A N 1
ATOM 551 C CA . ASN A 1 73 ? 13.283 -12.022 -29.118 1.00 97.81 73 ASN A CA 1
ATOM 552 C C . ASN A 1 73 ? 14.745 -12.435 -28.890 1.00 97.81 73 ASN A C 1
ATOM 554 O O . ASN A 1 73 ? 15.377 -12.963 -29.799 1.00 97.81 73 ASN A O 1
ATOM 558 N N . ALA A 1 74 ? 15.295 -12.135 -27.715 1.00 97.81 74 ALA A N 1
ATOM 559 C CA . ALA A 1 74 ? 16.650 -12.490 -27.332 1.00 97.81 74 ALA A CA 1
ATOM 560 C C . ALA A 1 74 ? 16.689 -13.583 -26.250 1.00 97.81 74 ALA A C 1
ATOM 562 O O . ALA A 1 74 ? 17.704 -13.701 -25.563 1.00 97.81 74 ALA A O 1
ATOM 563 N N . ASP A 1 75 ? 15.586 -14.317 -26.060 1.00 97.12 75 ASP A N 1
ATOM 564 C CA . ASP A 1 75 ? 15.433 -15.398 -25.078 1.00 97.12 75 ASP A CA 1
ATOM 565 C C . ASP A 1 75 ? 15.813 -14.994 -23.641 1.00 97.12 75 ASP A C 1
ATOM 567 O O . ASP A 1 75 ? 16.332 -15.784 -22.850 1.00 97.12 75 ASP A O 1
ATOM 571 N N . ARG A 1 76 ? 15.549 -13.733 -23.274 1.00 96.38 76 ARG A N 1
ATOM 572 C CA . ARG A 1 76 ? 15.749 -13.214 -21.917 1.00 96.38 76 ARG A CA 1
ATOM 573 C C . ARG A 1 76 ? 14.421 -13.043 -21.199 1.00 96.38 76 ARG A C 1
ATOM 575 O O . ARG A 1 76 ? 13.410 -12.677 -21.799 1.00 96.38 76 ARG A O 1
ATOM 582 N N . LEU A 1 77 ? 14.452 -13.220 -19.878 1.00 94.94 77 LEU A N 1
ATOM 583 C CA . LEU A 1 77 ? 13.332 -12.836 -19.027 1.00 94.94 77 LEU A CA 1
ATOM 584 C C . LEU A 1 77 ? 13.075 -11.326 -19.201 1.00 94.94 77 LEU A C 1
ATOM 586 O O . LEU A 1 77 ? 14.006 -10.544 -18.993 1.00 94.94 77 LEU A O 1
ATOM 590 N N . PRO A 1 78 ? 11.851 -10.905 -19.564 1.00 95.62 78 PRO A N 1
ATOM 591 C CA . PRO A 1 78 ? 11.547 -9.497 -19.768 1.00 95.62 78 PRO A CA 1
ATOM 592 C C . PRO A 1 78 ? 11.356 -8.793 -18.420 1.00 95.62 78 PRO A C 1
ATOM 594 O O . PRO A 1 78 ? 10.229 -8.622 -17.955 1.00 95.62 78 PRO A O 1
ATOM 597 N N . LEU A 1 79 ? 12.463 -8.423 -17.777 1.00 96.00 79 LEU A N 1
ATOM 598 C CA . LEU A 1 79 ? 12.536 -7.866 -16.427 1.00 96.00 79 LEU A CA 1
ATOM 599 C C . LEU A 1 79 ? 13.221 -6.496 -16.468 1.00 96.00 79 LEU A C 1
ATOM 601 O O . LEU A 1 79 ? 14.400 -6.408 -16.797 1.00 96.00 79 LEU A O 1
ATOM 605 N N . GLN A 1 80 ? 12.486 -5.454 -16.080 1.00 95.12 80 GLN A N 1
ATOM 606 C CA . GLN A 1 80 ? 13.002 -4.089 -15.990 1.00 95.12 80 GLN A CA 1
ATOM 607 C C . GLN A 1 80 ? 13.645 -3.837 -14.626 1.00 95.12 80 GLN A C 1
ATOM 609 O O . GLN A 1 80 ? 14.792 -3.412 -14.536 1.00 95.12 80 GLN A O 1
ATOM 614 N N . ASP A 1 81 ? 12.893 -4.123 -13.563 1.00 94.56 81 ASP A N 1
ATOM 615 C CA . ASP A 1 81 ? 13.274 -3.814 -12.191 1.00 94.56 81 ASP A CA 1
ATOM 616 C C . ASP A 1 81 ? 13.056 -5.031 -11.294 1.00 94.56 81 ASP A C 1
ATOM 618 O O . ASP A 1 81 ? 12.038 -5.720 -11.398 1.00 94.56 81 ASP A O 1
ATOM 622 N N . LEU A 1 82 ? 13.981 -5.253 -10.360 1.00 94.56 82 LEU A N 1
ATOM 623 C CA . LEU A 1 82 ? 13.850 -6.221 -9.276 1.00 94.56 82 LEU A CA 1
ATOM 624 C C . LEU A 1 82 ? 14.394 -5.605 -7.989 1.00 94.56 82 LEU A C 1
ATOM 626 O O . LEU A 1 82 ? 15.598 -5.426 -7.822 1.00 94.56 82 LEU A O 1
ATOM 630 N N . TYR A 1 83 ? 13.492 -5.316 -7.060 1.00 92.56 83 TYR A N 1
ATOM 631 C CA . TYR A 1 83 ? 13.822 -4.771 -5.753 1.00 92.56 83 TYR A CA 1
ATOM 632 C C . TYR A 1 83 ? 13.706 -5.860 -4.699 1.00 92.56 83 TYR A C 1
ATOM 634 O O . TYR A 1 83 ? 12.638 -6.453 -4.527 1.00 92.56 83 TYR A O 1
ATOM 642 N N . HIS A 1 84 ? 14.782 -6.069 -3.947 1.00 93.62 84 HIS A N 1
ATOM 643 C CA . HIS A 1 84 ? 14.706 -6.691 -2.634 1.00 93.62 84 HIS A CA 1
ATOM 644 C C . HIS A 1 84 ? 14.559 -5.578 -1.601 1.00 93.62 84 HIS A C 1
ATOM 646 O O . HIS A 1 84 ? 15.471 -4.772 -1.418 1.00 93.62 84 HIS A O 1
ATOM 652 N N . LEU A 1 85 ? 13.381 -5.478 -0.991 1.00 89.06 85 LEU A N 1
ATOM 653 C CA . LEU A 1 85 ? 13.070 -4.358 -0.112 1.00 89.06 85 LEU A CA 1
ATOM 654 C C . LEU A 1 85 ? 13.273 -4.737 1.355 1.00 89.06 85 LEU A C 1
ATOM 656 O O . LEU A 1 85 ? 12.838 -5.817 1.764 1.00 89.06 85 LEU A O 1
ATOM 660 N N . PRO A 1 86 ? 13.837 -3.830 2.177 1.00 92.69 86 PRO A N 1
ATOM 661 C CA . PRO A 1 86 ? 13.834 -4.011 3.619 1.00 92.69 86 PRO A CA 1
ATOM 662 C C . PRO A 1 86 ? 12.406 -4.203 4.134 1.00 92.69 86 PRO A C 1
ATOM 664 O O . PRO A 1 86 ? 11.457 -3.610 3.611 1.00 92.69 86 PRO A O 1
ATOM 667 N N . GLN A 1 87 ? 12.252 -4.992 5.197 1.00 93.25 87 GLN A N 1
ATOM 668 C CA . GLN A 1 87 ? 10.939 -5.384 5.719 1.00 93.25 87 GLN A CA 1
ATOM 669 C C . GLN A 1 87 ? 10.022 -4.178 5.985 1.00 93.25 87 GLN A C 1
ATOM 671 O O . GLN A 1 87 ? 8.850 -4.214 5.623 1.00 93.25 87 GLN A O 1
ATOM 676 N N . VAL A 1 88 ? 10.559 -3.073 6.520 1.00 94.69 88 VAL A N 1
ATOM 677 C CA . VAL A 1 88 ? 9.794 -1.837 6.773 1.00 94.69 88 VAL A CA 1
ATOM 678 C C . VAL A 1 88 ? 9.188 -1.227 5.509 1.00 94.69 88 VAL A C 1
ATOM 680 O O . VAL A 1 88 ? 8.055 -0.750 5.541 1.00 94.69 88 VAL A O 1
ATOM 683 N N . HIS A 1 89 ? 9.874 -1.307 4.367 1.00 94.12 89 HIS A N 1
ATOM 684 C CA . HIS A 1 89 ? 9.331 -0.843 3.091 1.00 94.12 89 HIS A CA 1
ATOM 685 C C . HIS A 1 89 ? 8.217 -1.765 2.585 1.00 94.12 89 HIS A C 1
ATOM 687 O O . HIS A 1 89 ? 7.221 -1.285 2.043 1.00 94.12 89 HIS A O 1
ATOM 693 N N . MET A 1 90 ? 8.343 -3.078 2.797 1.00 93.94 90 MET A N 1
ATOM 694 C CA . MET A 1 90 ? 7.288 -4.036 2.451 1.00 93.94 90 MET A CA 1
ATOM 695 C C . MET A 1 90 ? 6.042 -3.855 3.323 1.00 93.94 90 MET A C 1
ATOM 697 O O . MET A 1 90 ? 4.932 -3.873 2.788 1.00 93.94 90 MET A O 1
ATOM 701 N N . MET A 1 91 ? 6.227 -3.615 4.626 1.00 95.44 91 MET A N 1
ATOM 702 C CA . MET A 1 91 ? 5.151 -3.261 5.556 1.00 95.44 91 MET A CA 1
ATOM 703 C C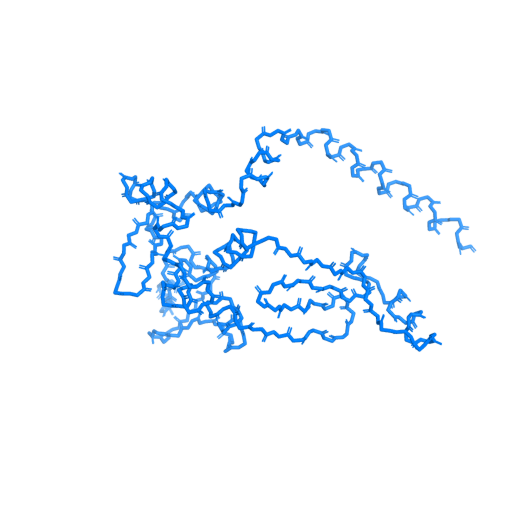 . MET A 1 91 ? 4.448 -1.977 5.112 1.00 95.44 91 MET A C 1
ATOM 705 O O . MET A 1 91 ? 3.239 -1.983 4.895 1.00 95.44 91 MET A O 1
ATOM 709 N N . SER A 1 92 ? 5.220 -0.915 4.862 1.00 94.81 92 SER A N 1
ATOM 710 C CA . SER A 1 92 ? 4.703 0.380 4.397 1.00 94.81 92 SER A CA 1
ATOM 711 C C . SER A 1 92 ? 3.904 0.247 3.100 1.00 94.81 92 SER A C 1
ATOM 713 O O . SER A 1 92 ? 2.819 0.807 2.976 1.00 94.81 92 SER A O 1
ATOM 715 N N . LYS A 1 93 ? 4.404 -0.538 2.133 1.00 92.81 93 LYS A N 1
ATOM 716 C CA . LYS A 1 93 ? 3.693 -0.797 0.875 1.00 92.81 93 LYS A CA 1
ATOM 717 C C . LYS A 1 93 ? 2.367 -1.510 1.118 1.00 92.81 93 LYS A C 1
ATOM 719 O O . LYS A 1 93 ? 1.371 -1.098 0.532 1.00 92.81 93 LYS A O 1
ATOM 724 N N . MET A 1 94 ? 2.353 -2.570 1.934 1.00 93.62 94 MET A N 1
ATOM 725 C CA . MET A 1 94 ? 1.123 -3.305 2.252 1.00 93.62 94 MET A CA 1
ATOM 726 C C . MET A 1 94 ? 0.098 -2.387 2.919 1.00 93.62 94 MET A C 1
ATOM 728 O O . MET A 1 94 ? -1.063 -2.374 2.513 1.00 93.62 94 MET A O 1
ATOM 732 N N . ILE A 1 95 ? 0.535 -1.582 3.888 1.00 95.56 95 ILE A N 1
ATOM 733 C CA . ILE A 1 95 ? -0.327 -0.619 4.573 1.00 95.56 95 ILE A CA 1
ATOM 734 C C . ILE A 1 95 ? -0.894 0.385 3.566 1.00 95.56 95 ILE A C 1
ATOM 736 O O . ILE A 1 95 ? -2.111 0.519 3.473 1.00 95.56 95 ILE A O 1
ATOM 740 N N . ALA A 1 96 ? -0.043 1.011 2.749 1.00 93.75 96 ALA A N 1
ATOM 741 C CA . ALA A 1 96 ? -0.455 2.019 1.774 1.00 93.75 96 ALA A CA 1
ATOM 742 C C . ALA A 1 96 ? -1.529 1.502 0.805 1.00 93.75 96 ALA A C 1
ATOM 744 O O . ALA A 1 96 ? -2.508 2.199 0.544 1.00 93.75 96 ALA A O 1
ATOM 745 N N . VAL A 1 97 ? -1.391 0.269 0.301 1.00 91.69 97 VAL A N 1
ATOM 746 C CA . VAL A 1 97 ? -2.420 -0.309 -0.577 1.00 91.69 97 VAL A CA 1
ATOM 747 C C . VAL A 1 97 ? -3.674 -0.733 0.190 1.00 91.69 97 VAL A C 1
ATOM 749 O O . VAL A 1 97 ? -4.765 -0.621 -0.363 1.00 91.69 97 VAL A O 1
ATOM 752 N N . SER A 1 98 ? -3.566 -1.156 1.456 1.00 92.94 98 SER A N 1
ATOM 753 C CA . SER A 1 98 ? -4.722 -1.562 2.280 1.00 92.94 98 SER A CA 1
ATOM 754 C C . SER A 1 98 ? -5.766 -0.449 2.417 1.00 92.94 98 SER A C 1
ATOM 756 O O . SER A 1 98 ? -6.966 -0.722 2.481 1.00 92.94 98 SER A O 1
ATOM 758 N N . PHE A 1 99 ? -5.344 0.815 2.334 1.00 92.12 99 PHE A N 1
ATOM 759 C CA . PHE A 1 99 ? -6.252 1.961 2.344 1.00 92.12 99 PHE A CA 1
ATOM 760 C C . PHE A 1 99 ? -7.218 2.030 1.151 1.00 92.12 99 PHE A C 1
ATOM 762 O O . PHE A 1 99 ? -8.230 2.715 1.262 1.00 92.12 99 PHE A O 1
ATOM 769 N N . TYR A 1 100 ? -7.043 1.221 0.094 1.00 89.44 100 TYR A N 1
ATOM 770 C CA . TYR A 1 100 ? -8.102 0.992 -0.909 1.00 89.44 100 TYR A CA 1
ATOM 771 C C . TYR A 1 100 ? -9.415 0.529 -0.255 1.00 89.44 100 TYR A C 1
ATOM 773 O O . TYR A 1 100 ? -10.497 0.799 -0.771 1.00 89.44 100 TYR A O 1
ATOM 781 N N . PHE A 1 101 ? -9.318 -0.136 0.900 1.00 91.69 101 PHE A N 1
ATOM 782 C CA . PHE A 1 101 ? -10.427 -0.638 1.709 1.00 91.69 101 PHE A CA 1
ATOM 783 C C . PHE A 1 101 ? -10.694 0.222 2.957 1.00 91.69 101 PHE A C 1
ATOM 785 O O . PHE A 1 101 ? -11.536 -0.135 3.784 1.00 91.69 101 PHE A O 1
ATOM 792 N N . GLY A 1 102 ? -9.980 1.342 3.102 1.00 93.38 102 GLY A N 1
ATOM 793 C CA . GLY A 1 102 ? -10.074 2.264 4.233 1.00 93.38 102 GLY A CA 1
ATOM 794 C C . GLY A 1 102 ? -9.610 1.690 5.576 1.00 93.38 102 GLY A C 1
ATOM 795 O O . GLY A 1 102 ? -9.934 2.257 6.619 1.00 93.38 102 GLY A O 1
ATOM 796 N N . ALA A 1 103 ? -8.911 0.552 5.585 1.00 94.69 103 ALA A N 1
ATOM 797 C CA . ALA A 1 103 ? -8.492 -0.117 6.811 1.00 94.69 103 ALA A CA 1
ATOM 798 C C . ALA A 1 103 ? -7.287 -1.036 6.591 1.00 94.69 103 ALA A C 1
ATOM 800 O O . ALA A 1 103 ? -7.076 -1.531 5.485 1.00 94.69 103 ALA A O 1
ATOM 801 N N . ILE A 1 104 ? -6.543 -1.294 7.664 1.00 96.38 104 ILE A N 1
ATOM 802 C CA . ILE A 1 104 ? -5.435 -2.250 7.718 1.00 96.38 104 ILE A CA 1
ATOM 803 C C . ILE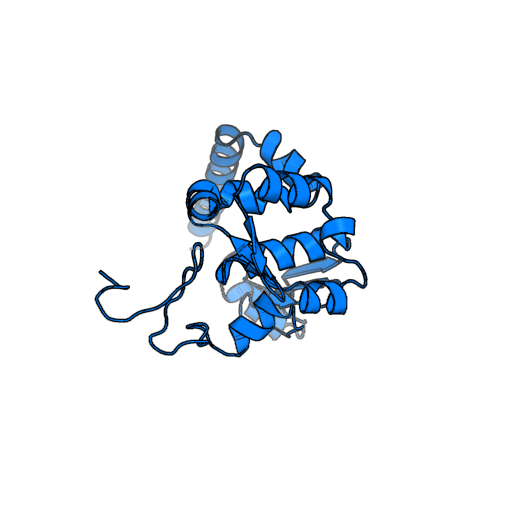 A 1 104 ? -5.937 -3.509 8.425 1.00 96.38 104 ILE A C 1
ATOM 805 O O . ILE A 1 104 ? -6.421 -3.422 9.551 1.00 96.38 104 ILE A O 1
ATOM 809 N N . ASP A 1 105 ? -5.831 -4.663 7.769 1.00 96.06 105 ASP A N 1
ATOM 810 C CA . ASP A 1 105 ? -6.180 -5.970 8.339 1.00 96.06 105 ASP A CA 1
ATOM 811 C C . ASP A 1 105 ? -5.045 -6.458 9.251 1.00 96.06 105 ASP A C 1
ATOM 813 O O . ASP A 1 105 ? -3.932 -6.727 8.788 1.00 96.06 105 ASP A O 1
ATOM 817 N N . LEU A 1 106 ? -5.315 -6.523 10.558 1.00 97.12 106 LEU A N 1
ATOM 818 C CA . LEU A 1 106 ? -4.300 -6.791 11.581 1.00 97.12 106 LEU A CA 1
ATOM 819 C C . LEU A 1 106 ? -3.819 -8.244 11.542 1.00 97.12 106 LEU A C 1
ATOM 821 O O . LEU A 1 106 ? -2.634 -8.510 11.751 1.00 97.12 106 LEU A O 1
ATOM 825 N N . ILE A 1 107 ? -4.724 -9.174 11.225 1.00 96.56 107 ILE A N 1
ATOM 826 C CA . ILE A 1 107 ? -4.417 -10.604 11.119 1.00 96.56 107 ILE A CA 1
ATOM 827 C C . ILE A 1 107 ? -3.501 -10.829 9.920 1.00 96.56 107 ILE A C 1
ATOM 829 O O . ILE A 1 107 ? -2.419 -11.386 10.072 1.00 96.56 107 ILE A O 1
ATOM 833 N N . ALA A 1 108 ? -3.883 -10.323 8.746 1.00 95.62 108 ALA A N 1
ATOM 834 C CA . ALA A 1 108 ? -3.083 -10.466 7.536 1.00 95.62 108 ALA A CA 1
ATOM 835 C C . ALA A 1 108 ? -1.708 -9.795 7.663 1.00 95.62 10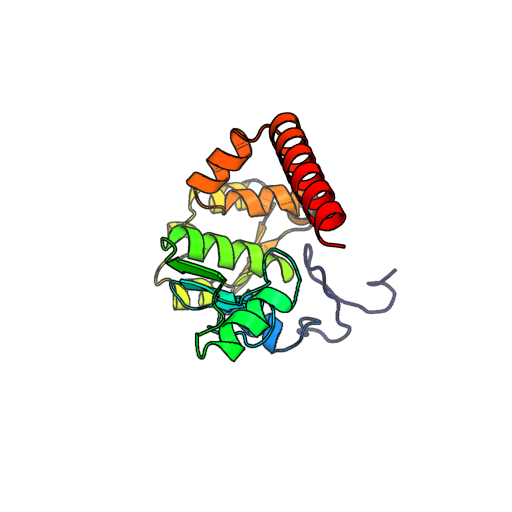8 ALA A C 1
ATOM 837 O O . ALA A 1 108 ? -0.710 -10.312 7.156 1.00 95.62 108 ALA A O 1
ATOM 838 N N . PHE A 1 109 ? -1.641 -8.644 8.340 1.00 96.56 109 PHE A N 1
ATOM 839 C CA . PHE A 1 109 ? -0.374 -7.976 8.618 1.00 96.56 109 PHE A CA 1
ATOM 840 C C . PHE A 1 109 ? 0.537 -8.858 9.482 1.00 96.56 109 PHE A C 1
ATOM 842 O O . PHE A 1 109 ? 1.697 -9.085 9.128 1.00 96.56 109 PHE A O 1
ATOM 849 N N . TYR A 1 110 ? 0.002 -9.402 10.579 1.00 96.50 110 TYR A N 1
ATOM 850 C CA . TYR A 1 110 ? 0.755 -10.277 11.470 1.00 96.50 110 TYR A CA 1
ATOM 851 C C . TYR A 1 110 ? 1.192 -11.572 10.776 1.00 96.50 110 TYR A C 1
ATOM 853 O O . TYR A 1 110 ? 2.366 -11.927 10.846 1.00 96.50 110 TYR A O 1
ATOM 861 N N . GLU A 1 111 ? 0.294 -12.240 10.048 1.00 94.88 111 GLU A N 1
ATOM 862 C CA . GLU A 1 111 ? 0.601 -13.458 9.285 1.00 94.88 111 GLU A CA 1
ATOM 863 C C . GLU A 1 111 ? 1.744 -13.240 8.287 1.00 94.88 111 GLU A C 1
ATOM 865 O O . GLU A 1 111 ? 2.594 -14.111 8.106 1.00 94.88 111 GLU A O 1
ATOM 870 N N . LYS A 1 112 ? 1.797 -12.063 7.653 1.00 93.12 112 LYS A N 1
ATOM 871 C CA . LYS A 1 112 ? 2.818 -11.752 6.652 1.00 93.12 112 LYS A CA 1
ATOM 872 C C . LYS A 1 112 ? 4.174 -11.389 7.256 1.00 93.12 112 LYS A C 1
ATOM 874 O O . LYS A 1 112 ? 5.201 -11.726 6.664 1.00 93.12 112 LYS A O 1
ATOM 879 N N . PHE A 1 113 ? 4.198 -10.651 8.367 1.00 94.38 113 PHE A N 1
ATOM 880 C CA . PHE A 1 113 ? 5.429 -10.040 8.886 1.00 94.38 113 PHE A CA 1
ATOM 881 C C . PHE A 1 113 ? 5.906 -10.594 10.233 1.00 94.38 113 PHE A C 1
ATOM 883 O O . PHE A 1 113 ? 7.040 -10.313 10.621 1.00 94.38 113 PHE A O 1
ATOM 890 N N . GLY A 1 114 ? 5.083 -11.368 10.944 1.00 96.25 114 GLY A N 1
ATOM 891 C CA . GLY A 1 114 ? 5.402 -11.927 12.262 1.00 96.25 114 GLY A CA 1
ATOM 892 C C . GLY A 1 114 ? 5.492 -10.888 13.388 1.00 96.25 114 GLY A C 1
ATOM 893 O O . GLY A 1 114 ? 5.989 -11.188 14.472 1.00 96.25 114 GLY A O 1
ATOM 894 N N . ILE A 1 115 ? 5.035 -9.659 13.142 1.00 97.50 115 ILE A N 1
ATOM 895 C CA . ILE A 1 115 ? 5.038 -8.539 14.086 1.00 97.50 115 ILE A CA 1
ATOM 896 C C . ILE A 1 115 ? 3.696 -7.815 14.012 1.00 97.50 115 ILE A C 1
ATOM 898 O O . ILE A 1 115 ? 3.080 -7.748 12.950 1.00 97.50 115 ILE A O 1
ATOM 902 N N . THR A 1 116 ? 3.217 -7.304 15.145 1.00 97.88 116 THR A N 1
ATOM 903 C CA . THR A 1 116 ? 1.957 -6.554 15.182 1.00 97.88 116 THR A CA 1
ATOM 904 C C . THR A 1 116 ? 2.146 -5.140 14.635 1.00 97.88 116 THR A C 1
ATOM 906 O O . THR A 1 116 ? 3.260 -4.600 14.641 1.00 97.88 116 THR A O 1
ATOM 909 N N . LEU A 1 117 ? 1.057 -4.528 14.169 1.00 97.62 117 LEU A N 1
ATOM 910 C CA . LEU A 1 117 ? 1.081 -3.182 13.599 1.00 97.62 117 LEU A CA 1
ATOM 911 C C . LEU A 1 117 ? 1.565 -2.146 14.625 1.00 97.62 117 LEU A C 1
ATOM 913 O O . LEU A 1 117 ? 2.381 -1.288 14.305 1.00 97.62 117 LEU A O 1
ATOM 917 N N . GLU A 1 118 ? 1.123 -2.279 15.873 1.00 97.56 118 GLU A N 1
ATOM 918 C CA . GLU A 1 118 ? 1.460 -1.408 17.001 1.00 97.56 118 GLU A CA 1
ATOM 919 C C . GLU A 1 118 ? 2.943 -1.480 17.348 1.00 97.56 118 GLU A C 1
ATOM 921 O O . GLU A 1 118 ? 3.544 -0.470 17.700 1.00 97.56 118 GLU A O 1
ATOM 926 N N . ARG A 1 119 ? 3.560 -2.662 17.234 1.00 98.12 119 ARG A N 1
ATOM 927 C CA . ARG A 1 119 ? 5.003 -2.815 17.457 1.00 98.12 119 ARG A CA 1
ATOM 928 C C . ARG A 1 119 ? 5.826 -2.279 16.291 1.00 98.12 119 ARG A C 1
ATOM 930 O O . ARG A 1 119 ? 6.908 -1.753 16.518 1.00 98.12 119 ARG A O 1
ATOM 937 N N . ALA A 1 120 ? 5.344 -2.431 15.059 1.00 97.62 120 ALA A N 1
ATOM 938 C CA . ALA A 1 120 ? 6.054 -1.964 13.871 1.00 97.62 120 ALA A CA 1
ATOM 939 C C . ALA A 1 120 ? 5.940 -0.441 13.658 1.00 97.62 120 ALA A C 1
ATOM 941 O O . ALA A 1 120 ? 6.881 0.171 13.157 1.00 97.62 120 ALA A O 1
ATOM 942 N N . PHE A 1 121 ? 4.812 0.167 14.041 1.00 97.94 121 PHE A N 1
ATOM 943 C CA . PHE A 1 121 ? 4.478 1.572 13.775 1.00 97.94 121 PHE A CA 1
ATOM 944 C C . PHE A 1 121 ? 3.871 2.272 15.002 1.00 97.94 121 PHE A C 1
ATOM 946 O O . PHE A 1 121 ? 2.868 2.974 14.884 1.00 97.94 121 PHE A O 1
ATOM 953 N N . THR A 1 122 ? 4.477 2.099 16.181 1.00 97.81 122 THR A N 1
ATOM 954 C CA . THR A 1 122 ? 3.955 2.592 17.472 1.00 97.81 122 THR A CA 1
ATOM 955 C C . THR A 1 122 ? 3.499 4.047 17.417 1.00 97.81 122 THR A C 1
ATOM 957 O O . THR A 1 122 ? 2.323 4.334 17.621 1.00 97.81 122 THR A O 1
ATOM 960 N N . THR A 1 123 ? 4.397 4.956 17.033 1.00 97.69 123 THR A N 1
ATOM 961 C CA . THR A 1 123 ? 4.110 6.396 16.991 1.00 97.69 123 THR A CA 1
ATOM 962 C C . THR A 1 123 ? 2.980 6.743 16.023 1.00 97.69 123 THR A C 1
ATOM 964 O O . THR A 1 123 ? 2.149 7.595 16.326 1.00 97.69 123 THR A O 1
ATOM 967 N N . ALA A 1 124 ? 2.917 6.082 14.862 1.00 98.12 124 ALA A N 1
ATOM 968 C CA . ALA A 1 124 ? 1.864 6.335 13.882 1.00 98.12 124 ALA A CA 1
ATOM 969 C C . ALA A 1 124 ? 0.501 5.853 14.395 1.00 98.12 124 ALA A C 1
ATOM 971 O O . ALA A 1 124 ? -0.478 6.589 14.294 1.00 98.12 124 ALA A O 1
ATOM 972 N N . VAL A 1 125 ? 0.448 4.651 14.981 1.00 98.50 125 VAL A N 1
ATOM 973 C CA . VAL A 1 125 ? -0.774 4.076 15.559 1.00 98.50 125 VAL A CA 1
ATOM 974 C C . VAL A 1 125 ? -1.300 4.943 16.704 1.00 98.50 125 VAL A C 1
ATOM 976 O O . VAL A 1 125 ? -2.471 5.316 16.700 1.00 98.50 125 VAL A O 1
ATOM 979 N N . GLU A 1 126 ? -0.442 5.323 17.650 1.00 98.56 126 GLU A N 1
ATOM 980 C CA . GLU A 1 126 ? -0.824 6.209 18.757 1.00 98.56 126 GLU A CA 1
ATOM 981 C C . GLU A 1 126 ? -1.365 7.543 18.239 1.00 98.56 126 GLU A C 1
ATOM 983 O O . GLU A 1 126 ? -2.412 8.010 18.687 1.00 98.56 126 GLU A O 1
ATOM 988 N N . TYR A 1 127 ? -0.693 8.137 17.249 1.00 98.62 127 TYR A N 1
ATOM 989 C CA . TYR A 1 127 ? -1.118 9.404 16.670 1.00 98.62 127 TYR A CA 1
ATOM 990 C C . TYR A 1 127 ? -2.510 9.313 16.037 1.00 98.62 127 TYR A C 1
ATOM 992 O O . TYR A 1 127 ? -3.359 10.165 16.311 1.00 98.62 127 TYR A O 1
ATOM 1000 N N . VAL A 1 128 ? -2.774 8.299 15.204 1.00 98.56 128 VAL A N 1
ATOM 1001 C CA . VAL A 1 128 ? -4.070 8.191 14.513 1.00 98.56 128 VAL A CA 1
ATOM 1002 C C . VAL A 1 128 ? -5.222 7.886 15.466 1.00 98.56 128 VAL A C 1
ATOM 1004 O O . VAL A 1 128 ? -6.335 8.341 15.205 1.00 98.56 128 VAL A O 1
ATOM 1007 N N . LEU A 1 129 ? -4.970 7.170 16.565 1.00 98.62 129 LEU A N 1
ATOM 1008 C CA . LEU A 1 129 ? -5.977 6.879 17.588 1.00 98.62 129 LEU A CA 1
ATOM 1009 C C . LEU A 1 129 ? -6.266 8.115 18.448 1.00 98.62 129 LEU A C 1
ATOM 1011 O O . LEU A 1 129 ? -7.421 8.512 18.578 1.00 98.62 129 LEU A O 1
ATOM 1015 N N . ASN A 1 130 ? -5.223 8.777 18.960 1.00 98.50 130 ASN A N 1
ATOM 1016 C CA . ASN A 1 130 ? -5.361 9.964 19.814 1.00 98.50 130 ASN A CA 1
ATOM 1017 C C . ASN A 1 130 ? -6.018 11.146 19.088 1.00 98.50 130 ASN A C 1
ATOM 1019 O O . ASN A 1 130 ? -6.649 11.990 19.719 1.00 98.50 130 ASN A O 1
ATOM 1023 N N . ASN A 1 131 ? -5.872 11.213 17.763 1.00 98.38 131 ASN A N 1
ATOM 1024 C CA . ASN A 1 131 ? -6.477 12.252 16.930 1.00 98.38 131 ASN A CA 1
ATOM 1025 C C . ASN A 1 131 ? -7.774 11.799 16.239 1.00 98.38 131 ASN A C 1
ATOM 1027 O O . ASN A 1 131 ? -8.259 12.502 15.351 1.00 98.38 131 ASN A O 1
ATOM 1031 N N . GLU A 1 132 ? -8.322 10.636 16.610 1.00 98.19 132 GLU A N 1
ATOM 1032 C CA . GLU A 1 132 ? -9.574 10.088 16.067 1.00 98.19 132 GLU A CA 1
ATOM 1033 C C . GLU A 1 132 ? -9.577 9.977 14.530 1.00 98.19 132 GLU A C 1
ATOM 1035 O O . GLU A 1 132 ? -10.613 10.093 13.870 1.00 98.19 132 GLU A O 1
ATOM 1040 N N . LEU A 1 133 ? -8.403 9.779 13.928 1.00 98.38 133 LEU A N 1
ATOM 1041 C CA . LEU A 1 133 ? -8.239 9.573 12.488 1.00 98.38 133 LEU A CA 1
ATOM 1042 C C . LEU A 1 133 ? -8.516 8.114 12.123 1.00 98.38 133 LEU A C 1
ATOM 1044 O O . LEU A 1 133 ? -9.022 7.816 11.040 1.00 98.38 133 LEU A O 1
ATOM 1048 N N . MET A 1 134 ? -8.220 7.197 13.041 1.00 98.44 134 MET A N 1
ATOM 1049 C CA . MET A 1 134 ? -8.536 5.782 12.913 1.00 98.44 134 MET A CA 1
ATOM 1050 C C . MET A 1 134 ? -9.095 5.236 14.228 1.00 98.44 134 MET A C 1
ATOM 1052 O O . MET A 1 134 ? -8.929 5.843 15.281 1.00 98.44 134 MET A O 1
ATOM 1056 N N . HIS A 1 135 ? -9.768 4.094 14.161 1.00 98.06 135 HIS A N 1
ATOM 1057 C CA . HIS A 1 135 ? -10.244 3.339 15.319 1.00 98.06 135 HIS A CA 1
ATOM 1058 C C . HIS A 1 135 ? -10.067 1.844 15.062 1.00 98.06 135 HIS A C 1
ATOM 1060 O O . HIS A 1 135 ? -9.993 1.418 13.906 1.00 98.06 135 HIS A O 1
ATOM 1066 N N . TYR A 1 136 ? -10.015 1.056 16.130 1.00 97.94 136 TYR A N 1
ATOM 1067 C CA . TYR A 1 136 ? -10.067 -0.394 16.013 1.00 97.94 136 TYR A CA 1
ATOM 1068 C C . TYR A 1 136 ? -11.507 -0.876 15.837 1.00 97.94 136 TYR A C 1
ATOM 1070 O O . TYR A 1 136 ? -12.409 -0.433 16.549 1.00 97.94 136 TYR A O 1
ATOM 1078 N N . ASP A 1 137 ? -11.693 -1.796 14.896 1.00 90.69 137 ASP A N 1
ATOM 1079 C CA . ASP A 1 137 ? -12.770 -2.784 14.940 1.00 90.69 137 ASP A CA 1
ATOM 1080 C C . ASP A 1 137 ? -12.175 -4.163 15.291 1.00 90.69 137 ASP A C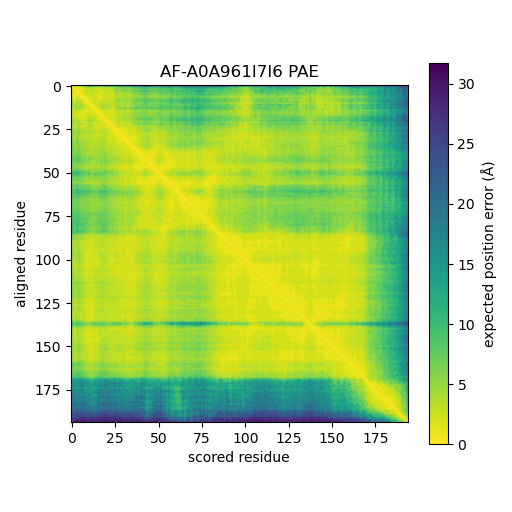 1
ATOM 1082 O O . ASP A 1 137 ? -10.991 -4.253 15.618 1.00 90.69 137 ASP A O 1
ATOM 1086 N N . ASP A 1 138 ? -12.976 -5.233 15.251 1.00 87.19 138 ASP A N 1
ATOM 1087 C CA . ASP A 1 138 ? -12.558 -6.569 15.706 1.00 87.19 138 ASP A CA 1
ATOM 1088 C C . ASP A 1 138 ? -11.257 -7.075 15.062 1.00 87.19 138 ASP A C 1
ATOM 1090 O O . ASP A 1 138 ? -10.479 -7.773 15.711 1.00 87.19 138 ASP A O 1
ATOM 1094 N N . VAL A 1 139 ? -11.014 -6.759 13.783 1.00 94.12 139 VAL A N 1
ATOM 1095 C CA . VAL A 1 139 ? -9.858 -7.299 13.039 1.00 94.12 139 VAL A CA 1
ATOM 1096 C C . VAL A 1 139 ? -9.083 -6.245 12.247 1.00 94.12 139 VAL A C 1
ATOM 1098 O O . VAL A 1 139 ? -8.105 -6.583 11.572 1.00 94.12 139 VAL A O 1
ATOM 1101 N N . HIS A 1 140 ? -9.476 -4.971 12.323 1.00 96.12 140 HIS A N 1
ATOM 1102 C CA . HIS A 1 140 ? -8.843 -3.897 11.565 1.00 96.12 140 HIS A CA 1
ATOM 1103 C C . HIS A 1 140 ? -8.538 -2.648 12.391 1.00 96.12 140 HIS A C 1
ATOM 1105 O O . HIS A 1 140 ? -9.288 -2.265 13.285 1.00 96.12 140 HIS A O 1
ATOM 1111 N N . LEU A 1 141 ? -7.505 -1.919 11.959 1.00 97.94 141 LEU A N 1
ATOM 1112 C CA . LEU A 1 141 ? -7.377 -0.483 12.214 1.00 97.94 141 LEU A CA 1
ATOM 1113 C C . LEU A 1 141 ? -8.003 0.279 11.036 1.00 97.94 141 LEU A C 1
ATOM 1115 O O . LEU A 1 141 ? -7.518 0.190 9.905 1.00 97.94 141 LEU A O 1
ATOM 1119 N N . ARG A 1 142 ? -9.092 1.015 11.274 1.00 96.62 142 ARG A N 1
ATOM 1120 C CA . ARG A 1 142 ? -9.968 1.582 10.236 1.00 96.62 142 ARG A CA 1
ATOM 1121 C C . ARG A 1 142 ? -10.039 3.101 10.280 1.00 96.62 142 ARG A C 1
ATOM 1123 O O . ARG A 1 142 ? -10.156 3.688 11.351 1.00 96.62 142 ARG A O 1
ATOM 1130 N N . LEU A 1 143 ? -10.072 3.732 9.106 1.00 97.12 143 LEU A N 1
ATOM 1131 C CA . LEU A 1 143 ? -10.326 5.166 8.969 1.00 97.12 143 LEU A CA 1
ATOM 1132 C C . LEU A 1 143 ? -11.678 5.571 9.563 1.00 97.12 143 LEU A C 1
ATOM 1134 O O . LEU A 1 143 ? -12.724 4.984 9.275 1.00 97.12 143 LEU A O 1
ATOM 1138 N N . THR A 1 144 ? -11.664 6.650 10.337 1.00 97.19 144 THR A N 1
ATOM 1139 C CA . THR A 1 144 ? -12.880 7.405 10.643 1.00 97.19 144 THR A CA 1
ATOM 1140 C C . THR A 1 144 ? -13.234 8.314 9.462 1.00 97.19 144 THR A C 1
ATOM 1142 O O . THR A 1 144 ? -12.478 8.455 8.497 1.00 97.19 144 THR A O 1
ATOM 1145 N N . ARG A 1 145 ? -14.386 8.991 9.531 1.00 95.12 145 ARG A N 1
ATOM 1146 C CA . ARG A 1 145 ? -14.723 10.038 8.554 1.00 95.12 145 ARG A CA 1
ATOM 1147 C C . ARG A 1 145 ? -13.682 11.164 8.546 1.00 95.12 145 ARG A C 1
ATOM 1149 O O . ARG A 1 145 ? -13.263 11.578 7.473 1.00 95.12 145 ARG A O 1
ATOM 1156 N N . ARG A 1 146 ? -13.222 11.583 9.729 1.00 96.88 146 ARG A N 1
ATOM 1157 C CA . ARG A 1 146 ? -12.174 12.598 9.897 1.00 96.88 146 ARG A CA 1
ATOM 1158 C C . ARG A 1 146 ? -10.843 12.136 9.302 1.00 96.88 146 ARG A C 1
ATOM 1160 O O . ARG A 1 146 ? -10.195 12.888 8.585 1.00 96.88 146 ARG A O 1
ATOM 1167 N N . GLY A 1 147 ? -10.455 10.882 9.538 1.00 97.44 147 GLY A N 1
ATOM 1168 C CA . GLY A 1 147 ? -9.262 10.309 8.913 1.00 97.44 147 GLY A CA 1
ATOM 1169 C C . GLY A 1 147 ? -9.347 10.280 7.390 1.00 97.44 147 GLY A C 1
ATOM 1170 O O . GLY A 1 147 ? -8.367 10.579 6.717 1.00 97.44 147 GLY A O 1
ATOM 1171 N N . ALA A 1 148 ? -10.523 9.971 6.836 1.00 95.56 148 ALA A N 1
ATOM 1172 C CA . ALA A 1 148 ? -10.739 9.965 5.392 1.00 95.56 148 ALA A CA 1
ATOM 1173 C C . ALA A 1 148 ? -10.623 11.364 4.754 1.00 95.56 148 ALA A C 1
ATOM 1175 O O . ALA A 1 148 ? -10.230 11.467 3.597 1.00 95.56 148 ALA A O 1
ATOM 1176 N N . GLU A 1 149 ? -10.904 12.441 5.490 1.00 95.44 149 GLU A N 1
ATOM 1177 C CA . GLU A 1 149 ? -10.658 13.818 5.028 1.00 95.44 149 GLU A CA 1
ATOM 1178 C C . GLU A 1 149 ? -9.156 14.151 4.981 1.00 95.44 149 GLU A C 1
ATOM 1180 O O . GLU A 1 149 ? -8.730 14.983 4.186 1.00 95.44 149 GLU A O 1
ATOM 1185 N N . GLN A 1 150 ? -8.343 13.457 5.784 1.00 96.00 150 GLN A N 1
ATOM 1186 C CA . GLN A 1 150 ? -6.884 13.598 5.861 1.00 96.00 150 GLN A CA 1
ATOM 1187 C C . GLN A 1 150 ? -6.148 12.406 5.221 1.00 96.00 150 GLN A C 1
ATOM 1189 O O . GLN A 1 150 ? -5.014 12.098 5.587 1.00 96.00 150 GLN A O 1
ATOM 1194 N N . TYR A 1 151 ? -6.793 11.723 4.267 1.00 93.62 151 TYR A N 1
ATOM 1195 C CA . TYR A 1 151 ? -6.399 10.407 3.749 1.00 93.62 151 TYR A CA 1
ATOM 1196 C C . TYR A 1 151 ? -4.905 10.289 3.409 1.00 93.62 151 TYR A C 1
ATOM 1198 O O . TYR A 1 151 ? -4.217 9.411 3.927 1.00 93.62 151 TYR A O 1
ATOM 1206 N N . ASN A 1 152 ? -4.373 11.207 2.596 1.00 92.50 152 ASN A N 1
ATOM 1207 C CA . ASN A 1 152 ? -2.967 11.165 2.177 1.00 92.50 152 ASN A CA 1
ATOM 1208 C C . ASN A 1 152 ? -1.996 11.372 3.350 1.00 92.50 152 ASN A C 1
ATOM 1210 O O . ASN A 1 152 ? -0.955 10.720 3.404 1.00 92.50 152 ASN A O 1
ATOM 1214 N N . GLY A 1 153 ? -2.349 12.244 4.300 1.00 94.44 153 GLY A N 1
ATOM 1215 C CA . GLY A 1 153 ? -1.553 12.484 5.503 1.00 94.44 153 GLY A CA 1
ATOM 1216 C C . GLY A 1 153 ? -1.531 11.264 6.419 1.00 94.44 153 GLY A C 1
ATOM 1217 O O . GLY A 1 153 ? -0.463 10.861 6.869 1.00 94.44 153 GLY A O 1
ATOM 1218 N N . VAL A 1 154 ? -2.686 10.619 6.622 1.00 96.88 154 VAL A N 1
ATOM 1219 C CA . VAL A 1 154 ? -2.793 9.391 7.429 1.00 96.88 154 VAL A CA 1
ATOM 1220 C C . VAL A 1 154 ? -1.930 8.274 6.847 1.00 96.88 154 VAL A C 1
ATOM 1222 O O . VAL A 1 154 ? -1.187 7.633 7.584 1.00 96.88 154 VAL A O 1
ATOM 1225 N N . ILE A 1 155 ? -1.975 8.061 5.530 1.00 95.75 155 ILE A N 1
ATOM 1226 C CA . ILE A 1 155 ? -1.158 7.032 4.870 1.00 95.75 155 ILE A CA 1
ATOM 1227 C C . ILE A 1 155 ? 0.337 7.312 5.054 1.00 95.75 155 ILE A C 1
ATOM 1229 O O . ILE A 1 155 ? 1.102 6.390 5.341 1.00 95.75 155 ILE A O 1
ATOM 1233 N N . ALA A 1 156 ? 0.753 8.575 4.927 1.00 95.94 156 ALA A N 1
ATOM 1234 C CA . ALA A 1 156 ? 2.158 8.960 5.013 1.00 95.94 156 ALA A CA 1
ATOM 1235 C C . ALA A 1 156 ? 2.791 8.685 6.391 1.00 95.94 156 ALA A C 1
ATOM 1237 O O . ALA A 1 156 ? 3.998 8.439 6.476 1.00 95.94 156 ALA A O 1
ATOM 1238 N N . LEU A 1 157 ? 1.989 8.639 7.462 1.00 97.00 157 LEU A N 1
ATOM 1239 C CA . LEU A 1 157 ? 2.455 8.251 8.801 1.00 97.00 157 LEU A CA 1
ATOM 1240 C C . LEU A 1 157 ? 3.008 6.818 8.843 1.00 97.00 157 LEU A C 1
ATOM 1242 O O . LEU A 1 157 ? 3.874 6.523 9.662 1.00 97.00 157 LEU A O 1
ATOM 1246 N N . PHE A 1 158 ? 2.547 5.946 7.944 1.00 97.75 158 PHE A N 1
ATOM 1247 C CA . PHE A 1 158 ? 2.965 4.545 7.856 1.00 97.75 158 PHE A CA 1
ATOM 1248 C C . PHE A 1 158 ? 4.024 4.285 6.779 1.00 97.75 158 PHE A C 1
ATOM 1250 O O . PHE A 1 158 ? 4.319 3.131 6.464 1.00 97.75 158 PHE A O 1
ATOM 1257 N N . TYR A 1 159 ? 4.594 5.329 6.176 1.00 96.38 159 TYR A N 1
ATOM 1258 C CA . TYR A 1 159 ? 5.718 5.166 5.261 1.00 96.38 159 TYR A CA 1
ATOM 1259 C C . TYR A 1 159 ? 7.014 4.833 5.996 1.00 96.38 159 TYR A C 1
ATOM 1261 O O . TYR A 1 159 ? 7.229 5.216 7.144 1.00 96.38 159 TYR A O 1
ATOM 1269 N N . ALA A 1 160 ? 7.916 4.145 5.296 1.00 94.44 160 ALA A N 1
ATOM 1270 C CA . ALA A 1 160 ? 9.243 3.860 5.815 1.00 94.44 160 ALA A CA 1
ATOM 1271 C C . ALA A 1 160 ? 9.979 5.183 6.108 1.00 94.44 160 ALA A C 1
ATOM 1273 O O . ALA A 1 160 ? 9.816 6.137 5.342 1.00 94.44 160 ALA A O 1
ATOM 1274 N N . PRO A 1 161 ? 10.838 5.250 7.142 1.00 93.25 161 PRO A N 1
ATOM 1275 C CA . PRO A 1 161 ? 11.486 6.503 7.540 1.00 93.25 161 PRO A CA 1
ATOM 1276 C C . PRO A 1 161 ? 12.257 7.204 6.413 1.00 93.25 161 PRO A C 1
ATOM 1278 O O . PRO A 1 161 ? 12.257 8.428 6.318 1.00 93.25 161 PRO A O 1
ATOM 1281 N N . SER A 1 162 ? 12.884 6.436 5.520 1.00 93.00 162 SER A N 1
ATOM 1282 C CA . SER A 1 162 ? 13.575 6.961 4.334 1.00 93.00 162 SER A CA 1
ATOM 1283 C C . SER A 1 162 ? 12.625 7.644 3.344 1.00 93.00 162 SER A C 1
ATOM 1285 O O . SER A 1 162 ? 12.994 8.641 2.731 1.00 93.00 162 SER A O 1
ATOM 1287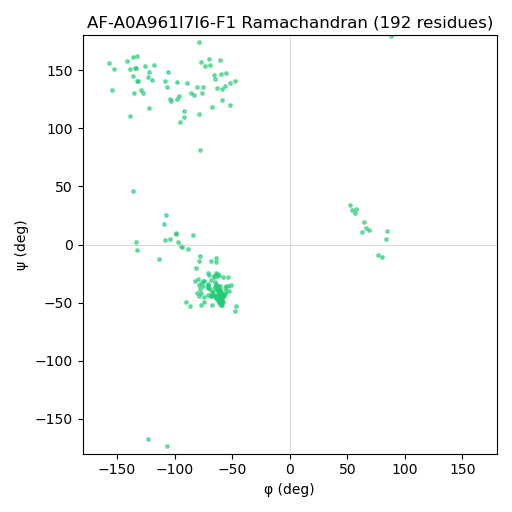 N N . ILE A 1 163 ? 11.394 7.148 3.217 1.00 92.19 163 ILE A N 1
ATOM 1288 C CA . ILE A 1 163 ? 10.356 7.732 2.361 1.00 92.19 163 ILE A CA 1
ATOM 1289 C C . ILE A 1 163 ? 9.760 8.973 3.021 1.00 92.19 163 ILE A C 1
ATOM 1291 O O . ILE A 1 163 ? 9.587 9.984 2.352 1.00 92.19 163 ILE A O 1
ATOM 1295 N N . GLN A 1 164 ? 9.503 8.938 4.332 1.00 92.88 164 GLN A N 1
ATOM 1296 C CA . GLN A 1 164 ? 9.054 10.123 5.072 1.00 92.88 164 GLN A CA 1
ATOM 1297 C C . GLN A 1 164 ? 10.064 11.264 4.953 1.00 92.88 164 GLN A C 1
ATOM 1299 O O . GLN A 1 164 ? 9.684 12.387 4.642 1.00 92.88 164 GLN A O 1
ATOM 1304 N N . ARG A 1 165 ? 11.358 10.964 5.116 1.00 93.06 165 ARG A N 1
ATOM 1305 C CA . ARG A 1 165 ? 12.433 11.938 4.908 1.00 93.06 165 ARG A CA 1
ATOM 1306 C C . ARG A 1 165 ? 12.424 12.497 3.490 1.00 93.06 165 ARG A C 1
ATOM 1308 O O . ARG A 1 165 ? 12.410 13.708 3.330 1.00 93.06 165 ARG A O 1
ATOM 1315 N N . CYS A 1 166 ? 12.357 11.621 2.487 1.00 90.19 166 CYS A N 1
ATOM 1316 C CA . CYS A 1 166 ? 12.281 12.037 1.091 1.00 90.19 166 CYS A CA 1
ATOM 1317 C C . CYS A 1 166 ? 11.105 12.989 0.836 1.00 90.19 166 CYS A C 1
ATOM 1319 O O . CYS A 1 166 ? 11.285 13.952 0.108 1.00 90.19 166 CYS A O 1
ATOM 1321 N N . LEU A 1 167 ? 9.938 12.758 1.449 1.00 87.81 167 LEU A N 1
ATOM 1322 C CA . LEU A 1 167 ? 8.771 13.637 1.312 1.00 87.81 167 LEU A CA 1
ATOM 1323 C C . LEU A 1 167 ? 8.934 14.987 2.020 1.00 87.81 167 LEU A C 1
ATOM 1325 O O . LEU A 1 167 ? 8.407 15.980 1.536 1.00 87.81 167 LEU A O 1
ATOM 1329 N N . LEU A 1 168 ? 9.634 15.028 3.155 1.00 89.50 168 LEU A N 1
ATOM 1330 C CA . LEU A 1 168 ? 9.896 16.270 3.891 1.00 89.50 168 LEU A CA 1
ATOM 1331 C C . LEU A 1 168 ? 10.977 17.127 3.225 1.00 89.50 168 LEU A C 1
ATOM 1333 O O . LEU A 1 168 ? 10.935 18.349 3.315 1.00 89.50 168 LEU A O 1
ATOM 1337 N N . GLU A 1 169 ? 11.938 16.481 2.572 1.00 90.88 169 GLU A N 1
ATOM 1338 C CA . GLU A 1 169 ? 13.023 17.122 1.822 1.00 90.88 169 GLU A CA 1
ATOM 1339 C C . GLU A 1 169 ? 12.638 17.393 0.359 1.00 90.88 169 GLU A C 1
ATOM 1341 O O . GLU A 1 169 ? 13.425 17.972 -0.388 1.00 90.88 169 GLU A O 1
ATOM 1346 N N . PHE A 1 170 ? 11.449 16.956 -0.069 1.00 84.56 170 PHE A N 1
ATOM 1347 C CA . PHE A 1 170 ? 11.002 17.074 -1.449 1.00 84.56 170 PHE A CA 1
ATOM 1348 C C . PHE A 1 170 ? 10.778 18.538 -1.830 1.00 84.56 170 PHE A C 1
ATOM 1350 O O . PHE A 1 170 ? 9.886 19.195 -1.294 1.00 84.56 170 PHE A O 1
ATOM 1357 N N . ASP A 1 171 ? 11.542 19.012 -2.812 1.00 87.12 171 ASP A N 1
ATOM 1358 C CA . ASP A 1 171 ? 11.285 20.275 -3.495 1.00 87.12 171 ASP A CA 1
ATOM 1359 C C . ASP A 1 171 ? 10.491 20.006 -4.792 1.00 87.12 171 ASP A C 1
ATOM 1361 O O . ASP A 1 171 ? 11.048 19.491 -5.774 1.00 87.12 171 ASP A O 1
ATOM 1365 N N . PRO A 1 172 ? 9.182 20.324 -4.818 1.00 81.81 172 PRO A N 1
ATOM 1366 C CA . PRO A 1 172 ? 8.336 20.071 -5.977 1.00 81.81 172 PRO A CA 1
ATOM 1367 C C . PRO A 1 172 ? 8.746 20.880 -7.210 1.00 81.81 172 PRO A C 1
ATOM 1369 O O . PRO A 1 172 ? 8.585 20.382 -8.325 1.00 81.81 172 PRO A O 1
ATOM 1372 N N . GLU A 1 173 ? 9.282 22.093 -7.044 1.00 83.00 173 GLU A N 1
ATOM 1373 C CA . GLU A 1 173 ? 9.709 22.920 -8.177 1.00 83.00 173 GLU A CA 1
ATOM 1374 C C . GLU A 1 173 ? 10.960 22.329 -8.822 1.00 83.00 173 GLU A C 1
ATOM 1376 O O . GLU A 1 173 ? 11.046 22.202 -10.048 1.00 83.00 173 GLU A O 1
ATOM 1381 N N . GLN A 1 174 ? 11.911 21.891 -7.996 1.00 83.94 174 GLN A N 1
ATOM 1382 C CA . GLN A 1 174 ? 13.128 21.254 -8.478 1.00 83.94 174 GLN A CA 1
ATOM 1383 C C . GLN A 1 174 ? 12.835 19.953 -9.239 1.00 83.94 174 GLN A C 1
ATOM 1385 O O . GLN A 1 174 ? 13.369 19.755 -10.336 1.00 83.94 174 GLN A O 1
ATOM 1390 N N . GLU A 1 175 ? 11.985 19.071 -8.703 1.00 82.06 175 GLU A N 1
ATOM 1391 C CA . GLU A 1 175 ? 11.662 17.811 -9.383 1.00 82.06 175 GLU A CA 1
ATOM 1392 C C . GLU A 1 175 ? 10.834 18.045 -10.651 1.00 82.06 175 GLU A C 1
ATOM 1394 O O . GLU A 1 175 ? 11.090 17.389 -11.662 1.00 82.06 175 GLU A O 1
ATOM 1399 N N . PHE A 1 176 ? 9.894 18.998 -10.650 1.00 79.12 176 PHE A N 1
ATOM 1400 C CA . PHE A 1 176 ? 9.136 19.345 -11.855 1.00 79.12 176 PHE A CA 1
ATOM 1401 C C . PHE A 1 176 ? 10.063 19.814 -12.982 1.00 79.12 176 PHE A C 1
ATOM 1403 O O . PHE A 1 176 ? 9.991 19.298 -14.100 1.00 79.12 176 PHE A O 1
ATOM 1410 N N . ASN A 1 177 ? 11.002 20.712 -12.672 1.00 81.81 177 ASN A N 1
ATOM 1411 C CA . ASN A 1 177 ? 12.003 21.184 -13.627 1.00 81.81 177 ASN A CA 1
ATOM 1412 C C . ASN A 1 177 ? 12.887 20.037 -14.144 1.00 81.81 177 ASN A C 1
ATOM 1414 O O . ASN A 1 177 ? 13.194 19.964 -15.336 1.00 81.81 177 ASN A O 1
ATOM 1418 N N . ARG A 1 178 ? 13.256 19.092 -13.270 1.00 80.88 178 ARG A N 1
ATOM 1419 C CA . ARG A 1 178 ? 14.022 17.900 -13.656 1.00 80.88 178 ARG A CA 1
ATOM 1420 C C . ARG A 1 178 ? 13.231 16.993 -14.602 1.00 80.88 178 ARG A C 1
ATOM 1422 O O . ARG A 1 178 ? 13.787 16.527 -15.596 1.00 80.88 178 ARG A O 1
ATOM 1429 N N . GLN A 1 179 ? 11.953 16.743 -14.314 1.00 78.44 179 GLN A N 1
ATOM 1430 C CA . GLN A 1 179 ? 11.087 15.900 -15.146 1.00 78.44 179 GLN A CA 1
ATOM 1431 C C . GLN A 1 179 ? 10.820 16.536 -16.512 1.00 78.44 179 GLN A C 1
ATOM 1433 O O . GLN A 1 179 ? 10.896 15.835 -17.520 1.00 78.44 179 GLN A O 1
ATOM 1438 N N . ALA A 1 180 ? 10.590 17.852 -16.559 1.00 76.50 180 ALA A N 1
ATOM 1439 C CA . ALA A 1 180 ? 10.435 18.598 -17.806 1.00 76.50 180 ALA A CA 1
ATOM 1440 C C . ALA A 1 180 ? 11.684 18.469 -18.695 1.00 76.50 180 ALA A C 1
ATOM 1442 O O . ALA A 1 180 ? 11.577 18.068 -19.853 1.00 76.50 180 ALA A O 1
ATOM 1443 N N . ALA A 1 181 ? 12.880 18.666 -18.129 1.00 78.94 181 ALA A N 1
ATOM 1444 C CA . ALA A 1 181 ? 14.138 18.515 -18.863 1.00 78.94 181 ALA A CA 1
ATOM 1445 C C . ALA A 1 181 ? 14.371 17.080 -19.383 1.00 78.94 181 ALA A C 1
ATOM 1447 O O . ALA A 1 181 ? 14.925 16.877 -20.467 1.00 78.94 181 ALA A O 1
ATOM 1448 N N . VAL A 1 182 ? 13.956 16.058 -18.623 1.00 80.25 182 VAL A N 1
ATOM 1449 C CA . VAL A 1 182 ? 14.012 14.656 -19.072 1.00 80.25 182 VAL A CA 1
ATOM 1450 C C . VAL A 1 182 ? 13.015 14.403 -20.205 1.00 80.25 182 VAL A C 1
ATOM 1452 O O . VAL A 1 182 ? 13.383 13.768 -21.193 1.00 80.25 182 VAL A O 1
ATOM 1455 N N . ALA A 1 183 ? 11.787 14.912 -20.094 1.00 75.31 183 ALA A N 1
ATOM 1456 C CA . ALA A 1 183 ? 10.760 14.770 -21.121 1.00 75.31 183 ALA A CA 1
ATOM 1457 C C . ALA A 1 183 ? 11.182 15.429 -22.445 1.00 75.31 183 ALA A C 1
ATOM 1459 O O . ALA A 1 183 ? 11.089 14.790 -23.492 1.00 75.31 183 ALA A O 1
ATOM 1460 N N . GLU A 1 184 ? 11.742 16.641 -22.403 1.00 78.62 184 GLU A N 1
ATOM 1461 C CA . GLU A 1 184 ? 12.284 17.335 -23.582 1.00 78.62 184 GLU A CA 1
ATOM 1462 C C . GLU A 1 184 ? 13.429 16.552 -24.244 1.00 78.62 184 GLU A C 1
ATOM 1464 O O . GLU A 1 184 ? 13.490 16.421 -25.471 1.00 78.62 184 GLU A O 1
ATOM 1469 N N . ARG A 1 185 ? 14.319 15.948 -23.445 1.00 77.56 185 ARG A N 1
ATOM 1470 C CA . ARG A 1 185 ? 15.384 15.065 -23.953 1.00 77.56 185 ARG A CA 1
ATOM 1471 C C . ARG A 1 185 ? 14.855 13.802 -24.627 1.00 77.56 185 ARG A C 1
ATOM 1473 O O . ARG A 1 185 ? 15.490 13.297 -25.550 1.00 77.56 185 ARG A O 1
ATOM 1480 N N . ILE A 1 186 ? 13.748 13.251 -24.139 1.00 74.25 186 ILE A N 1
ATOM 1481 C CA . ILE A 1 186 ? 13.131 12.059 -24.732 1.00 74.25 186 ILE A CA 1
ATOM 1482 C C . ILE A 1 186 ? 12.418 12.438 -26.033 1.00 74.25 186 ILE A C 1
ATOM 1484 O O . ILE A 1 186 ? 12.620 11.761 -27.038 1.00 74.25 186 ILE A O 1
ATOM 1488 N N . ALA A 1 187 ? 11.657 13.537 -26.039 1.00 72.12 187 ALA A N 1
ATOM 1489 C CA . ALA A 1 187 ? 10.976 14.039 -27.232 1.00 72.12 187 ALA A CA 1
ATOM 1490 C C . ALA A 1 187 ? 11.969 14.329 -28.371 1.00 72.12 187 ALA A C 1
ATOM 1492 O O . ALA A 1 187 ? 11.831 13.786 -29.462 1.00 72.12 187 ALA A O 1
ATOM 1493 N N . SER A 1 188 ? 13.051 15.057 -28.078 1.00 78.19 188 SER A N 1
ATOM 1494 C CA . SER A 1 188 ? 14.096 15.377 -29.066 1.00 78.19 188 SER A CA 1
ATOM 1495 C C . SER A 1 188 ? 14.863 14.162 -29.604 1.00 78.19 188 SER A C 1
ATOM 1497 O O . SER A 1 188 ? 15.407 14.225 -30.703 1.00 78.19 188 SER A O 1
ATOM 1499 N N . ARG A 1 189 ? 14.920 13.046 -28.864 1.00 69.19 189 ARG A N 1
ATOM 1500 C CA . ARG A 1 189 ? 15.499 11.781 -29.352 1.00 69.19 189 ARG A CA 1
ATOM 1501 C C . ARG A 1 189 ? 14.556 11.007 -30.270 1.00 69.19 189 ARG A C 1
ATOM 1503 O O . ARG A 1 189 ? 15.034 10.350 -31.193 1.00 69.19 189 ARG A O 1
ATOM 1510 N N . ASN A 1 190 ? 13.253 11.068 -30.013 1.00 59.25 190 ASN A N 1
ATOM 1511 C CA . ASN A 1 190 ? 12.262 10.407 -30.857 1.00 59.25 190 ASN A CA 1
ATOM 1512 C C . ASN A 1 190 ? 12.137 11.112 -32.217 1.00 59.25 190 ASN A C 1
ATOM 1514 O O . ASN A 1 190 ? 12.103 10.422 -33.226 1.00 59.25 190 ASN A O 1
ATOM 1518 N N . ASP A 1 191 ? 12.224 12.446 -32.257 1.00 57.31 191 ASP A N 1
ATOM 1519 C CA . ASP A 1 191 ? 12.196 13.229 -33.509 1.00 57.31 191 ASP A CA 1
ATOM 1520 C C . ASP A 1 191 ? 13.438 13.033 -34.405 1.00 57.31 191 ASP A C 1
ATOM 1522 O O . ASP A 1 191 ? 13.441 13.434 -35.564 1.00 57.31 191 ASP A O 1
ATOM 1526 N N . GLN A 1 192 ? 14.517 12.438 -33.884 1.00 54.22 192 GLN A N 1
ATOM 1527 C CA . GLN A 1 192 ? 15.738 12.121 -34.646 1.00 54.22 192 GLN A CA 1
ATOM 1528 C C . GLN A 1 192 ? 15.779 10.670 -35.151 1.00 54.22 192 GLN A C 1
ATOM 1530 O O . GLN A 1 192 ? 16.790 10.250 -35.714 1.00 54.22 192 GLN A O 1
ATOM 1535 N N . SER A 1 193 ? 14.726 9.892 -34.888 1.00 49.88 193 SER A N 1
ATOM 1536 C CA . SER A 1 193 ? 14.647 8.462 -35.213 1.00 49.88 193 SER A CA 1
ATOM 1537 C C . SER A 1 193 ? 13.681 8.143 -36.369 1.00 49.88 193 SER A C 1
ATOM 1539 O O . SER A 1 193 ? 13.521 6.962 -36.681 1.00 49.88 193 SER A O 1
ATOM 1541 N N . ASP A 1 194 ? 13.089 9.171 -36.990 1.00 42.00 194 ASP A N 1
ATOM 1542 C CA . ASP A 1 194 ? 12.317 9.125 -38.246 1.00 42.00 194 ASP A CA 1
ATOM 1543 C C . ASP A 1 194 ? 13.170 9.612 -39.434 1.00 42.00 194 ASP A C 1
ATOM 1545 O O . ASP A 1 194 ? 12.977 9.090 -40.559 1.00 42.00 194 ASP A O 1
#

Foldseek 3Di:
DQVVVQWDAAFLAPATDNDPPDSNDDPVLCCCQQLVDFDDFDDAQTWGGDLFKIWTFANVVVVDCVLNVVCVVVVHGRTDDMDRDDNLQSLLRSLLSNSNRQKHFQVSSCVSRVDGPCVSQVPLLVVCVVVVQWDDDPGITGGDNNVSVVVVVSSLSSHDPVVVVCVVPDDPVVVVVVVVVVVVVVVVVVVVVD

Radius of gyration: 19.99 Å; Cα contacts (8 Å, |Δi|>4): 273; chains: 1; bounding box: 46×38×58 Å

Secondary structure (DSSP, 8-state):
-TTTTT-B--TT----BSSTT--SS-HHHHHHHHS---B---STT-EEE-SSEEEEETTTTT--SHHHHHHHTTT---EEEEEE--HHHHHHHHHHHHGGGTEEEHHHHHHHHSS-HHHHSHHHHHHHHHTTSEEE-SSEEEE-HHHHHTHHHHHHTTS-HHHHHHHHS--HHHHHHHHHHHHHHHHHHHTT--

Nearest PDB structures (foldseek):
  1olt-assembly1_A  TM=6.489E-01  e=6.485E-06  Escherichia coli K-12
  5zc2-assembly1_B  TM=3.594E-01  e=1.237E-01  Acinetobacter baumannii
  5zyr-assembly1_B  TM=3.539E-01  e=1.564E-01  Acinetobacter baumannii
  5hs9-assembly1_A  TM=5.254E-01  e=1.219E+00  Bacillus subtilis subsp. subtilis str. 168
  2hr3-assembly1_A  TM=3.453E-01  e=4.240E-01  Pseudomonas aeruginosa

pLDDT: mean 91.08, std 8.58, range [42.0, 98.62]

Sequence (194 aa):
MLRDAGYLAPPGKNTYARRPGDSGTSDYIQRRVQKGTAYLGTGLGAQTYSHTTIAYNDGAAGKTIEPYRRSLNADRLPLQDLYHLPQVHMMSKMIAVSFYFGAIDLIAFYEKFGITLERAFTTAVEYVLNNELMHYDDVHLRLTRRGAEQYNGVIALFYAPSIQRCLLEFDPEQEFNRQAAVAERIASRNDQSD

Solvent-accessible surface area (backbone atoms only — not comparable to full-atom values): 10488 Å² total; per-residue (Å²): 114,57,58,82,71,50,35,45,61,63,40,54,31,82,41,58,20,69,53,86,92,50,69,52,64,54,70,66,56,47,40,42,32,53,50,57,49,62,48,86,42,75,64,75,30,20,55,26,39,51,93,52,38,43,33,28,17,15,24,49,87,80,74,43,60,63,58,24,50,55,23,52,78,65,80,38,82,45,63,64,47,78,43,80,49,60,67,58,51,49,51,19,50,43,51,57,49,12,37,57,66,14,31,39,43,50,61,40,45,25,75,73,66,78,46,50,68,58,77,78,37,44,71,41,51,52,50,32,46,79,67,52,24,28,46,78,58,100,56,30,50,28,40,26,67,65,19,36,76,40,43,71,64,60,48,51,58,52,43,32,70,73,54,44,48,50,63,73,70,54,54,66,68,62,52,50,54,51,51,51,55,50,49,52,57,50,51,61,52,55,74,72,72,118

Mean predicted aligned error: 6.23 Å